Protein AF-A0A3M1EAQ2-F1 (afdb_monomer)

Radius of gyration: 23.23 Å; Cα contacts (8 Å, |Δi|>4): 834; chains: 1; bounding box: 70×40×73 Å

Secondary structure (DSSP, 8-state):
---SS-SS--TTS-SSTTS--TT---SS-SSS-TTT-SSSS-SSS-TTT-S-TTS--TT---SS-SSS-TTT-TTPEEEE-SEEEEE--B-TTSSS---TTSTTB-TT--GGGPSPEEEEE--EEEESSPPBHHHHHHHHHTTSSPPPP-STT--TT-GGGTTSBP-S--HHHHHHHHHHTT-BPPPHHHHHHHHH--GGGSS-TTS--TTTS--SBTTBSSPP-TTT-BS-SSSGGGGTSS---TT--GGG--TT----SSBSSEEEEEEEP-TTHHHHS-SBS----S--SSEEEES--TT-S---TT--EEE-TT---TTEE---EES---TTSS----------

Solvent-accessible surface area (backbone atoms only — not comparable to full-atom values): 18397 Å² total; per-residue (Å²): 128,63,42,81,52,69,46,83,46,43,51,93,78,36,39,34,62,76,48,68,52,69,81,62,52,43,77,55,67,86,64,51,11,49,92,69,42,63,41,31,33,63,45,84,50,43,45,93,79,36,41,33,55,76,35,64,47,71,81,62,52,42,91,68,70,80,70,47,12,58,74,63,31,74,71,43,57,42,77,43,71,55,46,38,22,59,43,41,14,15,16,73,86,35,94,52,54,38,52,93,83,42,57,24,49,33,90,82,46,52,56,59,22,21,39,55,39,74,33,36,37,72,49,33,32,30,36,29,26,47,46,24,31,48,59,54,45,51,37,34,75,70,68,70,34,81,82,61,60,64,53,96,73,27,38,42,96,40,88,93,26,42,60,17,47,33,25,20,45,22,49,58,55,51,42,43,42,20,50,73,73,72,33,31,50,27,30,60,55,55,50,41,35,50,28,38,28,35,6,66,74,38,97,38,57,91,49,69,43,61,85,58,21,40,35,45,27,38,72,26,77,72,78,90,45,74,70,33,31,34,22,26,85,90,39,35,16,61,73,66,68,39,70,57,49,56,58,77,34,68,74,19,21,13,75,77,60,32,24,53,57,30,6,34,43,14,25,43,32,62,13,30,45,58,60,61,41,60,73,68,52,62,53,58,65,49,69,55,52,97,60,56,86,28,26,31,28,33,17,24,11,8,79,32,73,64,36,40,52,45,49,77,42,74,47,49,44,80,51,47,45,56,46,25,26,35,41,37,21,34,78,65,75,74,85,70,78,81,73,82,82,77,80,90,72,90,80,136

Nearest PDB structures (foldseek):
  7spq-assembly1_A-2  TM=7.524E-01  e=6.779E-15  Burkholderia glumae BGR1
  2rhp-assembly1_A  TM=9.627E-01  e=2.236E-05  unclassified
  3fby-assembly3_C  TM=7.008E-01  e=1.642E-05  Homo sapiens
  1ux6-assembly1_A  TM=5.266E-01  e=1.673E-06  Homo sapiens
  1yo8-assembly1_A  TM=5.443E-01  e=3.239E-05  Homo sapiens

Sequence (348 aa):
PDDPDGDGVCQSADNCPGVPNADQSDADGDGIGDPCDGDRDGDGVANEEDNCPDEANADQADADGDGRGDACDPGEMILVPAGRFLRGGCNEGTQYPCSPGEAGYDPAAASNESPVREIYLDAFWIDETEVTVADFGRCVAAGACEVPPSGGSCNWGRSDREDHPVNCVSWFAAKDYCSWAGKRLPTEAEWEKAARGGCEFGNDPDRCEPGLDDRRYPWGQAPPTCDRAVFDDGVDGCGRGSTWPVGSLPAGASPYGLLDMAGNVAEWVNDRYSASYYAESPAENPLGPSSGGYNVFRGGSWGGNEVRIPRRGVTAPADAFSSIGFRCVADRIDERREGGHGSQKRRD

pLDDT: mean 91.66, std 12.85, range [29.39, 98.94]

Foldseek 3Di:
DDQPCPQPDHCVQALDSNHRDVPQDQQCPPSHHPVRDQQRNPLPAGCVRALDSRFRDVVQDDPLPPSHGPRPDLQDWFKDAWAKAWFFAEDCPEPDHDDPQDFRYDPPGDNLRDDTDIATEHIWIWRLWAQFLLLLVVCVVVVQADQADDDDQALGPDPVGRLAHGFLDFLVRQQSSQVVVVFGFAALVRLLCQQQPHCCQPPDRHDRDGQRRRAFGQLRPDADDLLAEQAPPVHFRNPPNHADRIPPRQSNAHPRRRHRSAARAWAWGQAADDSCCVVVADRYPGRHDPDHQKTWTAQWYRYHRDRTSSDTDIDGRGGTDSRYGHITMGRDSPPPPVPPDDDDDDDD

Structure (mmCIF, N/CA/C/O backbone):
data_AF-A0A3M1EAQ2-F1
#
_entry.id   AF-A0A3M1EAQ2-F1
#
loop_
_atom_site.group_PDB
_atom_site.id
_atom_site.type_symbol
_atom_site.label_atom_id
_atom_site.label_alt_id
_atom_site.label_comp_id
_atom_site.label_asym_id
_atom_site.label_entity_id
_atom_site.label_seq_id
_atom_site.pdbx_PDB_ins_code
_atom_site.Cartn_x
_atom_site.Cartn_y
_atom_site.Cartn_z
_atom_site.occupancy
_atom_site.B_iso_or_equiv
_atom_site.auth_seq_id
_atom_site.auth_comp_id
_atom_site.auth_asym_id
_atom_site.auth_atom_id
_atom_site.pdbx_PDB_model_num
ATOM 1 N N . PRO A 1 1 ? -46.213 0.118 28.142 1.00 67.88 1 PRO A N 1
ATOM 2 C CA . PRO A 1 1 ? -45.222 -0.881 27.694 1.00 67.88 1 PRO A CA 1
ATOM 3 C C . PRO A 1 1 ? -44.117 -0.911 28.736 1.00 67.88 1 PRO A C 1
ATOM 5 O O . PRO A 1 1 ? -43.692 0.164 29.148 1.00 67.88 1 PRO A O 1
ATOM 8 N N . ASP A 1 2 ? -43.797 -2.094 29.247 1.00 90.38 2 ASP A N 1
ATOM 9 C CA . ASP A 1 2 ? -42.701 -2.243 30.200 1.00 90.38 2 ASP A CA 1
ATOM 10 C C . ASP A 1 2 ? -41.389 -2.168 29.408 1.00 90.38 2 ASP A C 1
ATOM 12 O O . ASP A 1 2 ? -41.225 -2.882 28.421 1.00 90.38 2 ASP A O 1
ATOM 16 N N . ASP A 1 3 ? -40.541 -1.229 29.809 1.00 91.69 3 ASP A N 1
ATOM 17 C CA . ASP A 1 3 ? -39.235 -0.868 29.247 1.00 91.69 3 ASP A CA 1
ATOM 18 C C . ASP A 1 3 ? -38.351 -0.614 30.487 1.00 91.69 3 ASP A C 1
ATOM 20 O O . ASP A 1 3 ? -38.413 0.473 31.079 1.00 91.69 3 ASP A O 1
ATOM 24 N N . PRO A 1 4 ? -37.755 -1.680 31.059 1.00 93.06 4 PRO A N 1
ATOM 25 C CA . PRO A 1 4 ? -37.143 -1.627 32.385 1.00 93.06 4 PRO A CA 1
ATOM 26 C C . PRO A 1 4 ? -35.859 -0.798 32.448 1.00 93.06 4 PRO A C 1
ATOM 28 O O . PRO A 1 4 ? -35.516 -0.313 33.531 1.00 93.06 4 PRO A O 1
ATOM 31 N N . ASP A 1 5 ? -35.163 -0.646 31.330 1.00 93.69 5 ASP A N 1
ATOM 32 C CA . ASP A 1 5 ? -33.873 0.026 31.229 1.00 93.69 5 ASP A CA 1
ATOM 33 C C . ASP A 1 5 ? -33.949 1.371 30.478 1.00 93.69 5 ASP A C 1
ATOM 35 O O . ASP A 1 5 ? -33.076 2.225 30.654 1.00 93.69 5 ASP A O 1
ATOM 39 N N . GLY A 1 6 ? -35.070 1.650 29.811 1.00 95.06 6 GLY A N 1
ATOM 40 C CA . GLY A 1 6 ? -35.440 2.966 29.303 1.00 95.06 6 GLY A CA 1
ATOM 41 C C . GLY A 1 6 ? -34.836 3.291 27.944 1.00 95.06 6 GLY A C 1
ATOM 42 O O . GLY A 1 6 ? -34.623 4.475 27.654 1.00 95.06 6 GLY A O 1
ATOM 43 N N . ASP A 1 7 ? -34.533 2.279 27.136 1.00 94.50 7 ASP A N 1
ATOM 44 C CA . ASP A 1 7 ? -33.904 2.432 25.825 1.00 94.50 7 ASP A CA 1
ATOM 45 C C . ASP A 1 7 ? -34.914 2.633 24.675 1.00 94.50 7 ASP A C 1
ATOM 47 O O . ASP A 1 7 ? -34.544 3.029 23.567 1.00 94.50 7 ASP A O 1
ATOM 51 N N . GLY A 1 8 ? -36.211 2.477 24.961 1.00 94.69 8 GLY A N 1
ATOM 52 C CA . GLY A 1 8 ? -37.301 2.642 24.004 1.00 94.69 8 GLY A CA 1
ATOM 53 C C . GLY A 1 8 ? -37.764 1.350 23.327 1.00 94.69 8 GLY A C 1
ATOM 54 O O . GLY A 1 8 ? -38.700 1.410 22.515 1.00 94.69 8 GLY A O 1
ATOM 55 N N . VAL A 1 9 ? -37.181 0.201 23.669 1.00 94.88 9 VAL A N 1
ATOM 56 C CA . VAL A 1 9 ? -37.614 -1.136 23.262 1.00 94.88 9 VAL A CA 1
ATOM 57 C C . VAL A 1 9 ? -38.495 -1.733 24.364 1.00 94.88 9 VAL A C 1
ATOM 59 O O . VAL A 1 9 ? -38.372 -1.467 25.552 1.00 94.88 9 VAL A O 1
ATOM 62 N N . CYS A 1 10 ? -39.533 -2.472 23.971 1.00 95.06 10 CYS A N 1
ATOM 63 C CA . CYS A 1 10 ? -40.418 -3.103 24.953 1.00 95.06 10 CYS A CA 1
ATOM 64 C C . CYS A 1 10 ? -39.805 -4.425 25.410 1.00 95.06 10 CYS A C 1
ATOM 66 O O . CYS A 1 10 ? -39.456 -5.223 24.549 1.00 95.06 10 CYS A O 1
ATOM 68 N N . GLN A 1 11 ? -39.870 -4.740 26.708 1.00 92.75 11 GLN A N 1
ATOM 69 C CA . GLN A 1 11 ? -39.290 -5.939 27.339 1.00 92.75 11 GLN A CA 1
ATOM 70 C C . GLN A 1 11 ? -39.512 -7.271 26.587 1.00 92.75 11 GLN A C 1
ATOM 72 O O . GLN A 1 11 ? -38.725 -8.200 26.698 1.00 92.75 11 GLN A O 1
ATOM 77 N N . SER A 1 12 ? -40.623 -7.420 25.859 1.00 93.38 12 SER A N 1
ATOM 78 C CA . SER A 1 12 ? -40.930 -8.641 25.096 1.00 93.38 12 SER A CA 1
ATOM 79 C C . SER A 1 12 ? -40.167 -8.789 23.775 1.00 93.38 12 SER A C 1
ATOM 81 O O . SER A 1 12 ? -40.271 -9.835 23.143 1.00 93.38 12 SER A O 1
ATOM 83 N N . ALA A 1 13 ? -39.534 -7.720 23.307 1.00 94.69 13 ALA A N 1
ATOM 84 C CA . ALA A 1 13 ? -38.772 -7.634 22.065 1.00 94.69 13 ALA A CA 1
ATOM 85 C C . ALA A 1 13 ? -37.353 -7.099 22.316 1.00 94.69 13 ALA A C 1
ATOM 87 O O . ALA A 1 13 ? -36.701 -6.713 21.358 1.00 94.69 13 ALA A O 1
ATOM 88 N N . ASP A 1 14 ? -36.960 -7.036 23.587 1.00 96.31 14 ASP A N 1
ATOM 89 C CA . ASP A 1 14 ? -35.708 -6.490 24.080 1.00 96.31 14 ASP A CA 1
ATOM 90 C C . ASP A 1 14 ? -34.742 -7.650 24.357 1.00 96.31 14 ASP A C 1
ATOM 92 O O . ASP A 1 14 ? -35.038 -8.510 25.198 1.00 96.31 14 ASP A O 1
ATOM 96 N N . ASN A 1 15 ? -33.643 -7.715 23.608 1.00 96.81 15 ASN A N 1
ATOM 97 C CA . ASN A 1 15 ? -32.604 -8.733 23.762 1.00 96.81 15 ASN A CA 1
ATOM 98 C C . ASN A 1 15 ? -31.632 -8.429 24.921 1.00 96.81 15 ASN A C 1
ATOM 100 O O . ASN A 1 15 ? -30.877 -9.319 25.307 1.00 96.81 15 ASN A O 1
ATOM 104 N N . CYS A 1 16 ? -31.727 -7.255 25.563 1.00 96.94 16 CYS A N 1
ATOM 105 C CA . CYS A 1 16 ? -31.046 -6.936 26.819 1.00 96.94 16 CYS A CA 1
ATOM 106 C C . CYS A 1 16 ? -31.947 -6.226 27.851 1.00 96.94 16 CYS A C 1
ATOM 108 O O . CYS A 1 16 ? -31.639 -5.112 28.255 1.00 96.94 16 CYS A O 1
ATOM 110 N N . PRO A 1 17 ? -32.935 -6.909 28.475 1.00 95.38 17 PRO A N 1
ATOM 111 C CA . PRO A 1 17 ? -33.961 -6.295 29.346 1.00 95.38 17 PRO A CA 1
ATOM 112 C C . PRO A 1 17 ? -33.519 -5.500 30.590 1.00 95.38 17 PRO A C 1
ATOM 114 O O . PRO A 1 17 ? -34.365 -5.098 31.398 1.00 95.38 17 PRO A O 1
ATOM 117 N N . GLY A 1 18 ? -32.219 -5.395 30.853 1.00 94.94 18 GLY A N 1
ATOM 118 C CA . GLY A 1 18 ? -31.646 -4.634 31.959 1.00 94.94 18 GLY A CA 1
ATOM 119 C C . GLY A 1 18 ? -30.442 -3.775 31.566 1.00 94.94 18 GLY A C 1
ATOM 120 O O . GLY A 1 18 ? -29.805 -3.229 32.473 1.00 94.94 18 GLY A O 1
ATOM 121 N N . VAL A 1 19 ? -30.108 -3.681 30.276 1.00 95.81 19 VAL A N 1
ATOM 122 C CA . VAL A 1 19 ? -28.967 -2.925 29.750 1.00 95.81 19 VAL A CA 1
ATOM 123 C C . VAL A 1 19 ? -29.420 -2.191 28.485 1.00 95.81 19 VAL A C 1
ATOM 125 O O . VAL A 1 19 ? -29.579 -2.844 27.462 1.00 95.81 19 VAL A O 1
ATOM 128 N N . PRO A 1 20 ? -29.529 -0.848 28.519 1.00 96.50 20 PRO A N 1
ATOM 129 C CA . PRO A 1 20 ? -30.076 -0.090 27.399 1.00 96.50 20 PRO A CA 1
ATOM 130 C C . PRO A 1 20 ? -29.350 -0.349 26.074 1.00 96.50 20 PRO A C 1
ATOM 132 O O . PRO A 1 20 ? -28.154 -0.055 25.977 1.00 96.50 20 PRO A O 1
ATOM 135 N N . ASN A 1 21 ? -30.070 -0.802 25.046 1.00 94.62 21 ASN A N 1
ATOM 136 C CA . ASN A 1 21 ? -29.542 -1.097 23.716 1.00 94.62 21 ASN A CA 1
ATOM 137 C C . ASN A 1 21 ? -30.607 -0.925 22.611 1.00 94.62 21 ASN A C 1
ATOM 139 O O . ASN A 1 21 ? -31.062 -1.859 21.953 1.00 94.62 21 ASN A O 1
ATOM 143 N N . ALA A 1 22 ? -30.989 0.330 22.362 1.00 96.50 22 ALA A N 1
ATOM 144 C CA . ALA A 1 22 ? -32.090 0.677 21.459 1.00 96.50 22 ALA A CA 1
ATOM 145 C C . ALA A 1 22 ? -31.940 0.166 20.006 1.00 96.50 22 ALA A C 1
ATOM 147 O O . ALA A 1 22 ? -32.910 0.165 19.243 1.00 96.50 22 ALA A O 1
ATOM 148 N N . ASP A 1 23 ? -30.723 -0.189 19.598 1.00 96.50 23 ASP A N 1
ATOM 149 C CA . ASP A 1 23 ? -30.371 -0.765 18.302 1.00 96.50 23 ASP A CA 1
ATOM 150 C C . ASP A 1 23 ? -30.588 -2.283 18.221 1.00 96.50 23 ASP A C 1
ATOM 152 O O . ASP A 1 23 ? -30.741 -2.793 17.110 1.00 96.50 23 ASP A O 1
ATOM 156 N N . GLN A 1 24 ? -30.692 -2.966 19.367 1.00 95.88 24 GLN A N 1
ATOM 157 C CA . GLN A 1 24 ? -30.953 -4.403 19.493 1.00 95.88 24 GLN A CA 1
ATOM 158 C C . GLN A 1 24 ? -29.939 -5.249 18.717 1.00 95.88 24 GLN A C 1
ATOM 160 O O . GLN A 1 24 ? -30.302 -6.224 18.058 1.00 95.88 24 GLN A O 1
ATOM 165 N N . SER A 1 25 ? -28.671 -4.837 18.771 1.00 95.56 25 SER A N 1
ATOM 166 C CA . SER A 1 25 ? -27.557 -5.564 18.162 1.00 95.56 25 SER A CA 1
ATOM 167 C C . SER A 1 25 ? -27.387 -6.935 18.840 1.00 95.56 25 SER A C 1
ATOM 169 O O . SER A 1 25 ? -27.610 -7.051 20.048 1.00 95.56 25 SER A O 1
ATOM 171 N N . ASP A 1 26 ? -27.124 -7.958 18.028 1.00 94.06 26 ASP A N 1
ATOM 172 C CA . ASP A 1 26 ? -27.099 -9.398 18.349 1.00 94.06 26 ASP A CA 1
ATOM 173 C C . ASP A 1 26 ? -26.242 -10.069 17.263 1.00 94.06 26 ASP A C 1
ATOM 175 O O . ASP A 1 26 ? -26.743 -10.405 16.180 1.00 94.06 26 ASP A O 1
ATOM 179 N N . ALA A 1 27 ? -24.925 -10.072 17.469 1.00 91.00 27 ALA A N 1
ATOM 180 C CA . ALA A 1 27 ? -23.952 -10.417 16.436 1.00 91.00 27 ALA A CA 1
ATOM 181 C C . ALA A 1 27 ? -23.966 -11.914 16.074 1.00 91.00 27 ALA A C 1
ATOM 183 O O . ALA A 1 27 ? -23.882 -12.246 14.885 1.00 91.00 27 ALA A O 1
ATOM 184 N N . ASP A 1 28 ? -24.137 -12.806 17.053 1.00 92.69 28 ASP A N 1
ATOM 185 C CA . ASP A 1 28 ? -24.158 -14.260 16.848 1.00 92.69 28 ASP A CA 1
ATOM 186 C C . ASP A 1 28 ? -25.573 -14.834 16.595 1.00 92.69 28 ASP A C 1
ATOM 188 O O . ASP A 1 28 ? -25.733 -15.937 16.049 1.00 92.69 28 ASP A O 1
ATOM 192 N N . GLY A 1 29 ? -26.619 -14.055 16.886 1.00 94.75 29 GLY A N 1
ATOM 193 C CA . GLY A 1 29 ? -28.011 -14.405 16.639 1.00 94.75 29 GLY A CA 1
ATOM 194 C C . GLY A 1 29 ? -28.598 -15.389 17.652 1.00 94.75 29 GLY A C 1
ATOM 195 O O . GLY A 1 29 ? -29.568 -16.089 17.310 1.00 94.75 29 GLY A O 1
ATOM 196 N N . ASP A 1 30 ? -28.035 -15.497 18.857 1.00 95.25 30 ASP A N 1
ATOM 197 C CA . ASP A 1 30 ? -28.539 -16.381 19.911 1.00 95.25 30 ASP A CA 1
ATOM 198 C C . ASP A 1 30 ? -29.770 -15.804 20.654 1.00 95.25 30 ASP A C 1
ATOM 200 O O . ASP A 1 30 ? -30.531 -16.542 21.305 1.00 95.25 30 ASP A O 1
ATOM 204 N N . GLY A 1 31 ? -30.044 -14.510 20.448 1.00 95.44 31 GLY A N 1
ATOM 205 C CA . GLY A 1 31 ? -31.160 -13.771 21.029 1.00 95.44 31 GLY A CA 1
ATOM 206 C C . GLY A 1 31 ? -30.836 -13.035 22.333 1.00 95.44 31 GLY A C 1
ATOM 207 O O . GLY A 1 31 ? -31.766 -12.509 22.960 1.00 95.44 31 GLY A O 1
ATOM 208 N N . ILE A 1 32 ? -29.571 -13.001 22.745 1.00 96.44 32 ILE A N 1
ATOM 209 C CA . ILE A 1 32 ? -28.992 -12.131 23.769 1.00 96.44 32 ILE A CA 1
ATOM 210 C C . ILE A 1 32 ? -28.327 -10.956 23.040 1.00 96.44 32 ILE A C 1
ATOM 212 O O . ILE A 1 32 ? -27.696 -11.119 22.008 1.00 96.44 32 ILE A O 1
ATOM 216 N N . GLY A 1 33 ? -28.536 -9.725 23.507 1.00 96.19 33 GLY A N 1
ATOM 217 C CA . GLY A 1 33 ? -27.949 -8.569 22.829 1.00 96.19 33 GLY A CA 1
ATOM 218 C C . GLY A 1 33 ? -26.479 -8.347 23.176 1.00 96.19 33 GLY A C 1
ATOM 219 O O . GLY A 1 33 ? -26.068 -8.551 24.320 1.00 96.19 33 GLY A O 1
ATOM 220 N N . ASP A 1 34 ? -25.718 -7.790 22.231 1.00 95.12 34 ASP A N 1
ATOM 221 C CA . ASP A 1 34 ? -24.279 -7.519 22.371 1.00 95.12 34 ASP A CA 1
ATOM 222 C C . ASP A 1 34 ? -23.876 -6.819 23.690 1.00 95.12 34 ASP A C 1
ATOM 224 O O . ASP A 1 34 ? -22.797 -7.109 24.220 1.00 95.12 34 ASP A O 1
ATOM 228 N N . PRO A 1 35 ? -24.680 -5.889 24.261 1.00 95.38 35 PRO A N 1
ATOM 229 C CA . PRO A 1 35 ? -24.330 -5.211 25.516 1.00 95.38 35 PRO A CA 1
ATOM 230 C C . PRO A 1 35 ? -24.509 -6.054 26.782 1.00 95.38 35 PRO A C 1
ATOM 232 O O . PRO A 1 35 ? -24.024 -5.659 27.847 1.00 95.38 35 PRO A O 1
ATOM 235 N N . CYS A 1 36 ? -25.238 -7.167 26.700 1.00 95.69 36 CYS A N 1
ATOM 236 C CA . CYS A 1 36 ? -25.484 -8.083 27.810 1.00 95.69 36 CYS A CA 1
ATOM 237 C C . CYS A 1 36 ? -25.008 -9.518 27.538 1.00 95.69 36 CYS A C 1
ATOM 239 O O . CYS A 1 36 ? -25.204 -10.378 28.404 1.00 95.69 36 CYS A O 1
ATOM 241 N N . ASP A 1 37 ? -24.348 -9.746 26.402 1.00 96.69 37 ASP A N 1
ATOM 242 C CA . ASP A 1 37 ? -23.698 -11.004 26.065 1.00 96.69 37 ASP A CA 1
ATOM 243 C C . ASP A 1 37 ? -22.285 -11.120 26.667 1.00 96.69 37 ASP A C 1
ATOM 245 O O . ASP A 1 37 ? -21.518 -10.154 26.736 1.00 96.69 37 ASP A O 1
ATOM 249 N N . GLY A 1 38 ? -21.948 -12.318 27.142 1.00 96.25 38 GLY A N 1
ATOM 250 C CA . GLY A 1 38 ? -20.617 -12.679 27.621 1.00 96.25 38 GLY A CA 1
ATOM 251 C C . GLY A 1 38 ? -19.689 -13.250 26.543 1.00 96.25 38 GLY A C 1
ATOM 252 O O . GLY A 1 38 ? -18.492 -13.332 26.815 1.00 96.25 38 GLY A O 1
ATOM 253 N N . ASP A 1 39 ? -20.220 -13.627 25.382 1.00 96.88 39 ASP A N 1
ATOM 254 C CA . ASP A 1 39 ? -19.534 -14.225 24.227 1.00 96.88 39 ASP A CA 1
ATOM 255 C C . ASP A 1 39 ? -20.265 -13.724 22.972 1.00 96.88 39 ASP A C 1
ATOM 257 O O . ASP A 1 39 ? -21.217 -14.336 22.506 1.00 96.88 39 ASP A O 1
ATOM 261 N N . ARG A 1 40 ? -19.924 -12.508 22.532 1.00 96.12 40 ARG A N 1
ATOM 262 C CA . ARG A 1 40 ? -20.764 -11.734 21.604 1.00 96.12 40 ARG A CA 1
ATOM 263 C C . ARG A 1 40 ? -20.787 -12.325 20.195 1.00 96.12 40 ARG A C 1
ATOM 265 O O . ARG A 1 40 ? -21.761 -12.127 19.477 1.00 96.12 40 ARG A O 1
ATOM 272 N N . ASP A 1 41 ? -19.713 -12.980 19.777 1.00 95.31 41 ASP A N 1
ATOM 273 C CA . ASP A 1 41 ? -19.586 -13.539 18.432 1.00 95.31 41 ASP A CA 1
ATOM 274 C C . ASP A 1 41 ? -19.871 -15.052 18.367 1.00 95.31 41 ASP A C 1
ATOM 276 O O . ASP A 1 41 ? -19.942 -15.628 17.272 1.00 95.31 41 ASP A O 1
ATOM 280 N N . GLY A 1 42 ? -20.106 -15.681 19.524 1.00 95.94 42 GLY A N 1
ATOM 281 C CA . GLY A 1 42 ? -20.566 -17.056 19.653 1.00 95.94 42 GLY A CA 1
ATOM 282 C C . GLY A 1 42 ? -19.507 -18.094 19.282 1.00 95.94 42 GLY A C 1
ATOM 283 O O . GLY A 1 42 ? -19.850 -19.221 18.888 1.00 95.94 42 GLY A O 1
ATOM 284 N N . ASP A 1 43 ? -18.223 -17.746 19.364 1.00 96.44 43 ASP A N 1
ATOM 285 C CA . ASP A 1 43 ? -17.123 -18.638 19.003 1.00 96.44 43 ASP A CA 1
ATOM 286 C C . ASP A 1 43 ? -16.739 -19.626 20.127 1.00 96.44 43 ASP A C 1
ATOM 288 O O . ASP A 1 43 ? -16.088 -20.655 19.881 1.00 96.44 43 ASP A O 1
ATOM 292 N N . GLY A 1 44 ? -17.237 -19.381 21.345 1.00 96.31 44 GLY A N 1
ATOM 293 C CA . GLY A 1 44 ? -17.003 -20.184 22.540 1.00 96.31 44 GLY A CA 1
ATOM 294 C C . GLY A 1 44 ? -15.908 -19.657 23.473 1.00 96.31 44 GLY A C 1
ATOM 295 O O . GLY A 1 44 ? -15.574 -20.360 24.441 1.00 96.31 44 GLY A O 1
ATOM 296 N N . VAL A 1 45 ? -15.354 -18.472 23.213 1.00 96.56 45 VAL A N 1
ATOM 297 C CA . VAL A 1 45 ? -14.402 -17.738 24.051 1.00 96.56 45 VAL A CA 1
ATOM 298 C C . VAL A 1 45 ? -15.102 -16.509 24.637 1.00 96.56 45 VAL A C 1
ATOM 300 O O . VAL A 1 45 ? -15.810 -15.775 23.972 1.00 96.56 45 VAL A O 1
ATOM 303 N N . ALA A 1 46 ? -14.958 -16.281 25.944 1.00 97.06 46 ALA A N 1
ATOM 304 C CA . ALA A 1 46 ? -15.640 -15.154 26.579 1.00 97.06 46 ALA A CA 1
ATOM 305 C C . ALA A 1 46 ? -15.002 -13.816 26.168 1.00 97.06 46 ALA A C 1
ATOM 307 O O . ALA A 1 46 ? -13.779 -13.712 26.182 1.00 97.06 46 ALA A O 1
ATOM 308 N N . ASN A 1 47 ? -15.807 -12.762 25.999 1.00 93.94 47 ASN A N 1
ATOM 309 C CA . ASN A 1 47 ? -15.394 -11.410 25.575 1.00 93.94 47 ASN A CA 1
ATOM 310 C C . ASN A 1 47 ? -14.174 -10.820 26.328 1.00 93.94 47 ASN A C 1
ATOM 312 O O . ASN A 1 47 ? -13.488 -9.940 25.817 1.00 93.94 47 ASN A O 1
ATOM 316 N N . GLU A 1 48 ? -13.927 -11.223 27.584 1.00 95.12 48 GLU A N 1
ATOM 317 C CA . GLU A 1 48 ? -12.780 -10.754 28.389 1.00 95.12 48 GLU A CA 1
ATOM 318 C C . GLU A 1 48 ? -11.466 -11.510 28.106 1.00 95.12 48 GLU A C 1
ATOM 320 O O . GLU A 1 48 ? -10.388 -11.028 28.463 1.00 95.12 48 GLU A O 1
ATOM 325 N N . GLU A 1 49 ? -11.561 -12.707 27.532 1.00 96.19 49 GLU A N 1
ATOM 326 C CA . GLU A 1 49 ? -10.457 -13.611 27.183 1.00 96.19 49 GLU A CA 1
ATOM 327 C C . GLU A 1 49 ? -10.254 -13.722 25.665 1.00 96.19 49 GLU A C 1
ATOM 329 O O . GLU A 1 49 ? -9.254 -14.293 25.237 1.00 96.19 49 GLU A O 1
ATOM 334 N N . ASP A 1 50 ? -11.186 -13.164 24.897 1.00 94.62 50 ASP A N 1
ATOM 335 C CA . ASP A 1 50 ? -11.245 -13.205 23.448 1.00 94.62 50 ASP A CA 1
ATOM 336 C C . ASP A 1 50 ? -10.398 -12.093 22.810 1.00 94.62 50 ASP A C 1
ATOM 338 O O . ASP A 1 50 ? -10.526 -10.905 23.138 1.00 94.62 50 ASP A O 1
ATOM 342 N N . ASN A 1 51 ? -9.494 -12.480 21.911 1.00 90.62 51 ASN A N 1
ATOM 343 C CA . ASN A 1 51 ? -8.676 -11.551 21.144 1.00 90.62 51 ASN A CA 1
ATOM 344 C C . ASN A 1 51 ? -9.423 -10.932 19.943 1.00 90.62 51 ASN A C 1
ATOM 346 O O . ASN A 1 51 ? -8.890 -9.981 19.361 1.00 90.62 51 ASN A O 1
ATOM 350 N N . CYS A 1 52 ? -10.647 -11.385 19.639 1.00 93.25 52 CYS A N 1
ATOM 351 C CA . CYS A 1 52 ? -11.589 -10.805 18.682 1.00 93.25 52 CYS A CA 1
ATOM 352 C C . CYS A 1 52 ? -13.061 -10.805 19.148 1.00 93.25 52 CYS A C 1
ATOM 354 O O . CYS A 1 52 ? -13.888 -11.384 18.463 1.00 93.25 52 CYS A O 1
ATOM 356 N N . PRO A 1 53 ? -13.447 -10.003 20.167 1.00 94.12 53 PRO A N 1
ATOM 357 C CA . PRO A 1 53 ? -14.783 -10.028 20.804 1.00 94.12 53 PRO A CA 1
ATOM 358 C C . PRO A 1 53 ? -16.010 -9.679 19.942 1.00 94.12 53 PRO A C 1
ATOM 360 O O . PRO A 1 53 ? -17.076 -9.390 20.492 1.00 94.12 53 PRO A O 1
ATOM 363 N N . ASP A 1 54 ? -15.841 -9.535 18.634 1.00 90.56 54 ASP A N 1
ATOM 364 C CA . ASP A 1 54 ? -16.860 -9.165 17.654 1.00 90.56 54 ASP A CA 1
ATOM 365 C C . ASP A 1 54 ? -16.741 -10.002 16.353 1.00 90.56 54 ASP A C 1
ATOM 367 O O . ASP A 1 54 ? -17.525 -9.781 15.431 1.00 90.56 54 ASP A O 1
ATOM 371 N N . GLU A 1 55 ? -15.763 -10.915 16.229 1.00 90.94 55 GLU A N 1
ATOM 372 C CA . GLU A 1 55 ? -15.457 -11.671 15.001 1.00 90.94 55 GLU A CA 1
ATOM 373 C C . GLU A 1 55 ? -14.961 -13.089 15.329 1.00 90.94 55 GLU A C 1
ATOM 375 O O . GLU A 1 55 ? -13.780 -13.298 15.613 1.00 90.94 55 GLU A O 1
ATOM 380 N N . ALA A 1 56 ? -15.856 -14.067 15.171 1.00 94.19 56 ALA A N 1
ATOM 381 C CA . ALA A 1 56 ? -15.667 -15.426 15.666 1.00 94.19 56 ALA A CA 1
ATOM 382 C C . ALA A 1 56 ? -14.348 -16.095 15.241 1.00 94.19 56 ALA A C 1
ATOM 384 O O . ALA A 1 56 ? -14.126 -16.379 14.053 1.00 94.19 56 ALA A O 1
ATOM 385 N N . ASN A 1 57 ? -13.519 -16.472 16.219 1.00 93.62 57 ASN A N 1
ATOM 386 C CA . ASN A 1 57 ? -12.217 -17.101 16.013 1.00 93.62 57 ASN A CA 1
ATOM 387 C C . ASN A 1 57 ? -11.816 -18.050 17.160 1.00 93.62 57 ASN A C 1
ATOM 389 O O . ASN A 1 57 ? -10.810 -17.874 17.843 1.00 93.62 57 ASN A O 1
ATOM 393 N N . ALA A 1 58 ? -12.548 -19.157 17.298 1.00 96.25 58 ALA A N 1
ATOM 394 C CA . ALA A 1 58 ? -12.401 -20.103 18.413 1.00 96.25 58 ALA A CA 1
ATOM 395 C C . ALA A 1 58 ? -10.984 -20.689 18.639 1.00 96.25 58 ALA A C 1
ATOM 397 O O . ALA A 1 58 ? -10.728 -21.337 19.659 1.00 96.25 58 ALA A O 1
ATOM 398 N N . ASP A 1 59 ? -10.070 -20.567 17.671 1.00 95.38 59 ASP A N 1
ATOM 399 C CA . ASP A 1 59 ? -8.667 -20.974 17.806 1.00 95.38 59 ASP A CA 1
ATOM 400 C C . ASP A 1 59 ? -7.758 -19.895 18.414 1.00 95.38 59 ASP A C 1
ATOM 402 O O . ASP A 1 59 ? -6.630 -20.222 18.797 1.00 95.38 59 ASP A O 1
ATOM 406 N N . GLN A 1 60 ? -8.264 -18.665 18.548 1.00 93.50 60 GLN A N 1
ATOM 407 C CA . GLN A 1 60 ? -7.608 -17.494 19.122 1.00 93.50 60 GLN A CA 1
ATOM 408 C C . GLN A 1 60 ? -6.230 -17.271 18.495 1.00 93.50 60 GLN A C 1
ATOM 410 O O . GLN A 1 60 ? -5.255 -16.947 19.179 1.00 93.50 60 GLN A O 1
ATOM 415 N N . ALA A 1 61 ? -6.134 -17.514 17.183 1.00 87.94 61 ALA A N 1
ATOM 416 C CA . ALA A 1 61 ? -4.913 -17.278 16.434 1.00 87.94 61 ALA A CA 1
ATOM 417 C C . ALA A 1 61 ? -4.530 -15.792 16.525 1.00 87.94 61 ALA A C 1
ATOM 419 O O . ALA A 1 61 ? -5.384 -14.916 16.411 1.00 87.94 61 ALA A O 1
ATOM 420 N N . ASP A 1 62 ? -3.257 -15.540 16.809 1.00 79.12 62 ASP A N 1
ATOM 421 C CA . ASP A 1 62 ? -2.632 -14.220 16.932 1.00 79.12 62 ASP A CA 1
ATOM 422 C C . ASP A 1 62 ? -1.192 -14.393 16.435 1.00 79.12 62 ASP A C 1
ATOM 424 O O . ASP A 1 62 ? -0.263 -14.714 17.189 1.00 79.12 62 ASP A O 1
ATOM 428 N N . ALA A 1 63 ? -1.035 -14.355 15.113 1.00 70.56 63 ALA A N 1
ATOM 429 C CA . ALA A 1 63 ? 0.213 -14.649 14.430 1.00 70.56 63 ALA A CA 1
ATOM 430 C C . ALA A 1 63 ? 1.304 -13.621 14.757 1.00 70.56 63 ALA A C 1
ATOM 432 O O . ALA A 1 63 ? 2.495 -13.967 14.708 1.00 70.56 63 ALA A O 1
ATOM 433 N N . ASP A 1 64 ? 0.919 -12.385 15.098 1.00 65.44 64 ASP A N 1
ATOM 434 C CA . ASP A 1 64 ? 1.842 -11.289 15.381 1.00 65.44 64 ASP A CA 1
ATOM 435 C C . ASP A 1 64 ? 2.037 -10.942 16.870 1.00 65.44 64 ASP A C 1
ATOM 437 O O . ASP A 1 64 ? 2.981 -10.227 17.235 1.00 65.44 64 ASP A O 1
ATOM 441 N N . GLY A 1 65 ? 1.269 -11.584 17.749 1.00 68.38 65 GLY A N 1
ATOM 442 C CA . GLY A 1 65 ? 1.426 -11.542 19.197 1.00 68.38 65 GLY A CA 1
ATOM 443 C C . GLY A 1 65 ? 1.150 -10.166 19.799 1.00 68.38 65 GLY A C 1
ATOM 444 O O . GLY A 1 65 ? 1.729 -9.833 20.851 1.00 68.38 65 GLY A O 1
ATOM 445 N N . ASP A 1 66 ? 0.355 -9.331 19.129 1.00 66.31 66 ASP A N 1
ATOM 446 C CA . ASP A 1 66 ? -0.011 -8.002 19.611 1.00 66.31 66 ASP A CA 1
ATOM 447 C C . ASP A 1 66 ? -1.217 -8.015 20.574 1.00 66.31 66 ASP A C 1
ATOM 449 O O . ASP A 1 66 ? -1.424 -7.037 21.311 1.00 66.31 66 ASP A O 1
ATOM 453 N N . GLY A 1 67 ? -1.898 -9.164 20.680 1.00 77.25 67 GLY A N 1
ATOM 454 C CA . GLY A 1 67 ? -3.055 -9.402 21.536 1.00 77.25 67 GLY A CA 1
ATOM 455 C C . GLY A 1 67 ? -4.404 -9.179 20.851 1.00 77.25 67 GLY A C 1
ATOM 456 O O . GLY A 1 67 ? -5.423 -9.273 21.536 1.00 77.25 67 GLY A O 1
ATOM 457 N N . ARG A 1 68 ? -4.425 -8.871 19.551 1.00 82.06 68 ARG A N 1
ATOM 458 C CA . ARG A 1 68 ? -5.612 -8.862 18.694 1.00 82.06 68 ARG A CA 1
ATOM 459 C C . ARG A 1 68 ? -5.565 -10.089 17.786 1.00 82.06 68 ARG A C 1
ATOM 461 O O . ARG A 1 68 ? -4.521 -10.404 17.237 1.00 82.06 68 ARG A O 1
ATOM 468 N N . GLY A 1 69 ? -6.667 -10.819 17.674 1.00 85.56 69 GLY A N 1
ATOM 469 C CA . GLY A 1 69 ? -6.664 -12.058 16.901 1.00 85.56 69 GLY A CA 1
ATOM 470 C C . GLY A 1 69 ? -6.618 -11.815 15.400 1.00 85.56 69 GLY A C 1
ATOM 471 O O . GLY A 1 69 ? -7.145 -10.817 14.913 1.00 85.56 69 GLY A O 1
ATOM 472 N N . ASP A 1 70 ? -6.065 -12.776 14.663 1.00 80.50 70 ASP A N 1
ATOM 473 C CA . ASP A 1 70 ? -5.930 -12.729 13.200 1.00 80.50 70 ASP A CA 1
ATOM 474 C C . ASP A 1 70 ? -7.280 -12.440 12.508 1.00 80.50 70 ASP A C 1
ATOM 476 O O . ASP A 1 70 ? -7.340 -11.786 11.473 1.00 80.50 70 ASP A O 1
ATOM 480 N N . ALA A 1 71 ? -8.397 -12.885 13.096 1.00 81.75 71 ALA A N 1
ATOM 481 C CA . ALA A 1 71 ? -9.737 -12.682 12.542 1.00 81.75 71 ALA A CA 1
ATOM 482 C C . ALA A 1 71 ? -10.211 -11.221 12.558 1.00 81.75 71 ALA A C 1
ATOM 484 O O . ALA A 1 71 ? -11.032 -10.827 11.731 1.00 81.75 71 ALA A O 1
ATOM 485 N N . CYS A 1 72 ? -9.695 -10.414 13.482 1.00 78.88 72 CYS A N 1
ATOM 486 C CA . CYS A 1 72 ? -10.112 -9.035 13.681 1.00 78.88 72 CYS A CA 1
ATOM 487 C C . CYS A 1 72 ? -8.941 -8.057 13.663 1.00 78.88 72 CYS A C 1
ATOM 489 O O . CYS A 1 72 ? -9.173 -6.876 13.944 1.00 78.88 72 CYS A O 1
ATOM 491 N N . ASP A 1 73 ? -7.715 -8.505 13.376 1.00 75.69 73 ASP A N 1
ATOM 492 C CA . ASP A 1 73 ? -6.530 -7.662 13.310 1.00 75.69 73 ASP A CA 1
ATOM 493 C C . ASP A 1 73 ? -6.219 -7.200 11.877 1.00 75.69 73 ASP A C 1
ATOM 495 O O . ASP A 1 73 ? -5.551 -7.898 11.118 1.00 75.69 73 ASP A O 1
ATOM 499 N N . PRO A 1 74 ? -6.605 -5.968 11.488 1.00 57.22 74 PRO A N 1
ATOM 500 C CA . PRO A 1 74 ? -6.148 -5.391 10.223 1.00 57.22 74 PRO A CA 1
ATOM 501 C C . PRO A 1 74 ? -4.634 -5.088 10.218 1.00 57.22 74 PRO A C 1
ATOM 503 O O . PRO A 1 74 ? -4.091 -4.698 9.180 1.00 57.22 74 PRO A O 1
ATOM 506 N N . GLY A 1 75 ? -3.969 -5.204 11.377 1.00 62.16 75 GLY A N 1
ATOM 507 C CA . GLY A 1 75 ? -2.532 -5.078 11.587 1.00 62.16 75 GLY A CA 1
ATOM 508 C C . GLY A 1 75 ? -1.724 -6.345 11.302 1.00 62.16 75 GLY A C 1
ATOM 509 O O . GLY A 1 75 ? -0.488 -6.246 11.391 1.00 62.16 75 GLY A O 1
ATOM 510 N N . GLU A 1 76 ? -2.385 -7.448 10.901 1.00 80.06 76 GLU A N 1
ATOM 511 C CA . GLU A 1 76 ? -1.755 -8.733 10.588 1.00 80.06 76 GLU A CA 1
ATOM 512 C C . GLU A 1 76 ? -0.560 -8.497 9.664 1.00 80.06 76 GLU A C 1
ATOM 514 O O . GLU A 1 76 ? -0.643 -7.842 8.618 1.00 80.06 76 GLU A O 1
ATOM 519 N N . MET A 1 77 ? 0.601 -9.011 10.060 1.00 89.25 77 MET A N 1
ATOM 520 C CA . MET A 1 77 ? 1.787 -8.937 9.225 1.00 89.25 77 MET A CA 1
ATOM 521 C C . MET A 1 77 ? 1.951 -10.226 8.429 1.00 89.25 77 MET A C 1
ATOM 523 O O . MET A 1 77 ? 1.990 -11.323 8.973 1.00 89.25 77 MET A O 1
ATOM 527 N N . ILE A 1 78 ? 2.194 -10.091 7.132 1.00 91.56 78 ILE A N 1
ATOM 528 C CA . ILE A 1 78 ? 2.483 -11.203 6.235 1.00 91.56 78 ILE A CA 1
ATOM 529 C C . ILE A 1 78 ? 3.994 -11.429 6.154 1.00 91.56 78 ILE A C 1
ATOM 531 O O . ILE A 1 78 ? 4.774 -10.505 5.893 1.00 91.56 78 ILE A O 1
ATOM 535 N N . LEU A 1 79 ? 4.427 -12.680 6.336 1.00 92.94 79 LEU A N 1
ATOM 536 C CA . LEU A 1 79 ? 5.820 -13.074 6.130 1.00 92.94 79 LEU A CA 1
ATOM 537 C C . LEU A 1 79 ? 6.153 -13.097 4.635 1.00 92.94 79 LEU A C 1
ATOM 539 O O . LEU A 1 79 ? 5.725 -13.982 3.893 1.00 92.94 79 LEU A O 1
ATOM 543 N N . VAL A 1 80 ? 7.029 -12.191 4.211 1.00 96.19 80 VAL A N 1
ATOM 544 C CA . VAL A 1 80 ? 7.696 -12.272 2.912 1.00 96.19 80 VAL A CA 1
ATOM 545 C C . VAL A 1 80 ? 8.984 -13.086 3.088 1.00 96.19 80 VAL A C 1
ATOM 547 O O . VAL A 1 80 ? 9.892 -12.659 3.810 1.00 96.19 80 VAL A O 1
ATOM 550 N N . PRO A 1 81 ? 9.111 -14.267 2.454 1.00 94.44 81 PRO A N 1
ATOM 551 C CA . PRO A 1 81 ? 10.275 -15.123 2.617 1.00 94.44 81 PRO A CA 1
ATOM 552 C C . PRO A 1 81 ? 11.538 -14.476 2.046 1.00 94.44 81 PRO A C 1
ATOM 554 O O . PRO A 1 81 ? 11.505 -13.635 1.142 1.00 94.44 81 PRO A O 1
ATOM 557 N N . ALA A 1 82 ? 12.689 -14.917 2.550 1.00 96.19 82 ALA A N 1
ATOM 558 C CA . ALA A 1 82 ? 13.979 -14.546 1.988 1.00 96.19 82 ALA A CA 1
ATOM 559 C C . ALA A 1 82 ? 14.086 -15.048 0.543 1.00 96.19 82 ALA A C 1
ATOM 561 O O . ALA A 1 82 ? 13.604 -16.131 0.218 1.00 96.19 82 ALA A O 1
ATOM 562 N N . GLY A 1 83 ? 14.728 -14.279 -0.330 1.00 95.69 83 GLY A N 1
ATOM 563 C CA . GLY A 1 83 ? 14.871 -14.677 -1.727 1.00 95.69 83 GLY A CA 1
ATOM 564 C C . GLY A 1 83 ? 15.099 -13.521 -2.682 1.00 95.69 83 GLY A C 1
ATOM 565 O O . GLY A 1 83 ? 15.032 -12.344 -2.306 1.00 95.69 83 GLY A O 1
ATOM 566 N N . ARG A 1 84 ? 15.361 -13.889 -3.933 1.00 96.88 84 ARG A N 1
ATOM 567 C CA . ARG A 1 84 ? 15.618 -12.964 -5.035 1.00 96.88 84 ARG A CA 1
ATOM 568 C C . ARG A 1 84 ? 14.316 -12.454 -5.642 1.00 96.88 84 ARG A C 1
ATOM 570 O O . ARG A 1 84 ? 13.310 -13.151 -5.632 1.00 96.88 84 ARG A O 1
ATOM 577 N N . PHE A 1 85 ? 14.349 -11.253 -6.201 1.00 96.88 85 PHE A N 1
ATOM 578 C CA . PHE A 1 85 ? 13.271 -10.714 -7.023 1.00 96.88 85 PHE A CA 1
ATOM 579 C C . PHE A 1 85 ? 13.819 -9.735 -8.066 1.00 96.88 85 PHE A C 1
ATOM 581 O O . PHE A 1 85 ? 14.917 -9.187 -7.908 1.00 96.88 85 PHE A O 1
ATOM 588 N N . LEU A 1 86 ? 13.048 -9.490 -9.126 1.00 96.19 86 LEU A N 1
ATOM 589 C CA . LEU A 1 86 ? 13.345 -8.437 -10.095 1.00 96.19 86 LEU A CA 1
ATOM 590 C C . LEU A 1 86 ? 12.802 -7.100 -9.590 1.00 96.19 86 LEU A C 1
ATOM 592 O O . LEU A 1 86 ? 11.593 -6.902 -9.509 1.00 96.19 86 LEU A O 1
ATOM 596 N N . ARG A 1 87 ? 13.700 -6.160 -9.299 1.00 96.12 87 ARG A N 1
ATOM 597 C CA . ARG A 1 87 ? 13.355 -4.778 -8.969 1.00 96.12 87 ARG A CA 1
ATOM 598 C C . ARG A 1 87 ? 13.426 -3.891 -10.206 1.00 96.12 87 ARG A C 1
ATOM 600 O O . ARG A 1 87 ? 14.416 -3.934 -10.937 1.00 96.12 87 ARG A O 1
ATOM 607 N N . GLY A 1 88 ? 12.445 -3.013 -10.358 1.00 95.31 88 GLY A N 1
ATOM 608 C CA . GLY A 1 88 ? 12.379 -1.951 -11.350 1.00 95.31 88 GLY A CA 1
ATOM 609 C C . GLY A 1 88 ? 11.572 -2.280 -12.600 1.00 95.31 88 GLY A C 1
ATOM 610 O O . GLY A 1 88 ? 10.879 -3.295 -12.699 1.00 95.31 88 GLY A O 1
ATOM 611 N N . GLY A 1 89 ? 11.644 -1.354 -13.549 1.00 93.75 89 GLY A N 1
ATOM 612 C CA . GLY A 1 89 ? 11.002 -1.412 -14.856 1.00 93.75 89 GLY A CA 1
ATOM 613 C C . GLY A 1 89 ? 11.840 -0.667 -15.893 1.00 93.75 89 GLY A C 1
ATOM 614 O O . GLY A 1 89 ? 12.665 0.193 -15.566 1.00 93.75 89 GLY A O 1
ATOM 615 N N . CYS A 1 90 ? 11.672 -1.005 -17.164 1.00 92.06 90 CYS A N 1
ATOM 616 C CA . CYS A 1 90 ? 12.432 -0.391 -18.246 1.00 92.06 90 CYS A CA 1
ATOM 617 C C . CYS A 1 90 ? 11.614 -0.292 -19.535 1.00 92.06 90 CYS A C 1
ATOM 619 O O . CYS A 1 90 ? 10.642 -1.008 -19.739 1.00 92.06 90 CYS A O 1
ATOM 621 N N . ASN A 1 91 ? 12.031 0.597 -20.431 1.00 93.81 91 ASN A N 1
ATOM 622 C CA . ASN A 1 91 ? 11.578 0.644 -21.820 1.00 93.81 91 ASN A CA 1
ATOM 623 C C . ASN A 1 91 ? 12.695 1.159 -22.717 1.00 93.81 91 ASN A C 1
ATOM 625 O O . ASN A 1 91 ? 13.750 1.561 -22.238 1.00 93.81 91 ASN A O 1
ATOM 629 N N . GLU A 1 92 ? 12.443 1.205 -24.019 1.00 91.56 92 GLU A N 1
ATOM 630 C CA . GLU A 1 92 ? 13.403 1.638 -25.038 1.00 91.56 92 GLU A CA 1
ATOM 631 C C . GLU A 1 92 ? 13.883 3.098 -24.882 1.00 91.56 92 GLU A C 1
ATOM 633 O O . GLU A 1 92 ? 14.880 3.480 -25.490 1.00 91.56 92 GLU A O 1
ATOM 638 N N . GLY A 1 93 ? 13.191 3.924 -24.088 1.00 87.62 93 GLY A N 1
ATOM 639 C CA . GLY A 1 93 ? 13.470 5.352 -23.913 1.00 87.62 93 GLY A CA 1
ATOM 640 C C . GLY A 1 93 ? 14.271 5.719 -22.661 1.00 87.62 93 GLY A C 1
ATOM 641 O O . GLY A 1 93 ? 14.521 6.907 -22.440 1.00 87.62 93 GLY A O 1
ATOM 642 N N . THR A 1 94 ? 14.658 4.756 -21.821 1.00 85.62 94 THR A N 1
ATOM 643 C CA . THR A 1 94 ? 15.407 5.044 -20.587 1.00 85.62 94 THR A CA 1
ATOM 644 C C . THR A 1 94 ? 16.923 5.062 -20.815 1.00 85.62 94 THR A C 1
ATOM 646 O O . THR A 1 94 ? 17.429 4.756 -21.894 1.00 85.62 94 THR A O 1
ATOM 649 N N . GLN A 1 95 ? 17.683 5.426 -19.775 1.00 84.88 95 GLN A N 1
ATOM 650 C CA . GLN A 1 95 ? 19.150 5.341 -19.795 1.00 84.88 95 GLN A CA 1
ATOM 651 C C . GLN A 1 95 ? 19.654 3.894 -19.969 1.00 84.88 95 GLN A C 1
ATOM 653 O O . GLN A 1 95 ? 20.764 3.687 -20.461 1.00 84.88 95 GLN A O 1
ATOM 658 N N . TYR A 1 96 ? 18.841 2.910 -19.576 1.00 87.31 96 TYR A N 1
ATOM 659 C CA . TYR A 1 96 ? 19.120 1.481 -19.685 1.00 87.31 96 TYR A CA 1
ATOM 660 C C . TYR A 1 96 ? 17.983 0.829 -20.474 1.00 87.31 96 TYR A C 1
ATOM 662 O O . TYR A 1 96 ? 17.085 0.234 -19.872 1.00 87.31 96 TYR A O 1
ATOM 670 N N . PRO A 1 97 ? 17.975 1.015 -21.805 1.00 88.88 97 PRO A N 1
ATOM 671 C CA . PRO A 1 97 ? 16.832 0.651 -22.612 1.00 88.88 97 PRO A CA 1
ATOM 672 C C . PRO A 1 97 ? 16.650 -0.861 -22.667 1.00 88.88 97 PRO A C 1
ATOM 674 O O . PRO A 1 97 ? 17.632 -1.604 -22.707 1.00 88.88 97 PRO A O 1
ATOM 677 N N . CYS A 1 98 ? 15.394 -1.292 -22.722 1.00 91.31 98 CYS A N 1
ATOM 678 C CA . CYS A 1 98 ? 15.032 -2.686 -22.938 1.00 91.31 98 CYS A CA 1
ATOM 679 C C . CYS A 1 98 ? 13.912 -2.815 -23.978 1.00 91.31 98 CYS A C 1
ATOM 681 O O . CYS A 1 98 ? 13.150 -1.873 -24.208 1.00 91.31 98 CYS A O 1
ATOM 683 N N . SER A 1 99 ? 13.842 -3.977 -24.619 1.00 91.88 99 SER A N 1
ATOM 684 C CA . SER A 1 99 ? 12.948 -4.324 -25.724 1.00 91.88 99 SER A CA 1
ATOM 685 C C . SER A 1 99 ? 11.777 -5.195 -25.250 1.00 91.88 99 SER A C 1
ATOM 687 O O . SER A 1 99 ? 11.886 -5.865 -24.220 1.00 91.88 99 SER A O 1
ATOM 689 N N . PRO A 1 100 ? 10.665 -5.261 -26.010 1.00 90.50 100 PRO A N 1
ATOM 690 C CA . PRO A 1 100 ? 9.571 -6.181 -25.714 1.00 90.50 100 PRO A CA 1
ATOM 691 C C . PRO A 1 100 ? 10.054 -7.620 -25.486 1.00 90.50 100 PRO A C 1
ATOM 693 O O . PRO A 1 100 ? 10.739 -8.192 -26.335 1.00 90.50 100 PRO A O 1
ATOM 696 N N . GLY A 1 101 ? 9.660 -8.209 -24.355 1.00 85.81 101 GLY A N 1
ATOM 697 C CA . GLY A 1 101 ? 10.047 -9.565 -23.948 1.00 85.81 101 GLY A CA 1
ATOM 698 C C . GLY A 1 101 ? 11.282 -9.638 -23.045 1.00 85.81 101 GLY A C 1
ATOM 699 O O . GLY A 1 101 ? 11.582 -10.715 -22.536 1.00 85.81 101 GLY A O 1
ATOM 700 N N . GLU A 1 102 ? 11.981 -8.524 -22.816 1.00 90.69 102 GLU A N 1
ATOM 701 C CA . GLU A 1 102 ? 12.997 -8.428 -21.765 1.00 90.69 102 GLU A CA 1
ATOM 702 C C . GLU A 1 102 ? 12.354 -8.168 -20.393 1.00 90.69 102 GLU A C 1
ATOM 704 O O . GLU A 1 102 ? 11.239 -7.647 -20.304 1.00 90.69 102 GLU A O 1
ATOM 709 N N . ALA A 1 103 ? 13.065 -8.537 -19.321 1.00 90.75 103 ALA A N 1
ATOM 710 C CA . ALA A 1 103 ? 12.570 -8.416 -17.951 1.00 90.75 103 ALA A CA 1
ATOM 711 C C . ALA A 1 103 ? 12.150 -6.985 -17.626 1.00 90.75 103 ALA A C 1
ATOM 713 O O . ALA A 1 103 ? 12.930 -6.051 -17.806 1.00 90.75 103 ALA A O 1
ATOM 714 N N . GLY A 1 104 ? 10.935 -6.839 -17.102 1.00 89.88 104 GLY A N 1
ATOM 715 C CA . GLY A 1 104 ? 10.394 -5.558 -16.662 1.00 89.88 104 GLY A CA 1
ATOM 716 C C . GLY A 1 104 ? 10.146 -4.569 -17.801 1.00 89.88 104 GLY A C 1
ATOM 717 O O . GLY A 1 104 ? 10.026 -3.372 -17.527 1.00 89.88 104 GLY A O 1
ATOM 718 N N . TYR A 1 105 ? 10.055 -5.042 -19.054 1.00 93.00 105 TYR A N 1
ATOM 719 C CA . TYR A 1 105 ? 9.653 -4.202 -20.177 1.00 93.00 105 TYR A CA 1
ATOM 720 C C . TYR A 1 105 ? 8.249 -3.625 -19.956 1.00 93.00 105 TYR A C 1
ATOM 722 O O . TYR A 1 105 ? 7.231 -4.327 -19.907 1.00 93.00 105 TYR A O 1
ATOM 730 N N . ASP A 1 106 ? 8.191 -2.304 -19.876 1.00 92.38 106 ASP A N 1
ATOM 731 C CA . ASP A 1 106 ? 6.978 -1.535 -19.703 1.00 92.38 106 ASP A CA 1
ATOM 732 C C . ASP A 1 106 ? 7.104 -0.183 -20.417 1.00 92.38 106 ASP A C 1
ATOM 734 O O . ASP A 1 106 ? 7.832 0.695 -19.948 1.00 92.38 106 ASP A O 1
ATOM 738 N N . PRO A 1 107 ? 6.367 0.048 -21.520 1.00 90.94 107 PRO A N 1
ATOM 739 C CA . PRO A 1 107 ? 6.430 1.311 -22.253 1.00 90.94 107 PRO A CA 1
ATOM 740 C C . PRO A 1 107 ? 6.035 2.537 -21.409 1.00 90.94 107 PRO A C 1
ATOM 742 O O . PRO A 1 107 ? 6.354 3.654 -21.810 1.00 90.94 107 PRO A O 1
ATOM 745 N N . ALA A 1 108 ? 5.384 2.354 -20.252 1.00 91.88 108 ALA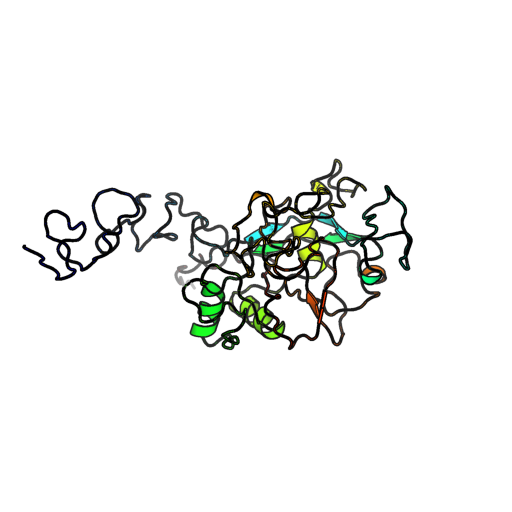 A N 1
ATOM 746 C CA . ALA A 1 108 ? 5.068 3.422 -19.303 1.00 91.88 108 ALA A CA 1
ATOM 747 C C . ALA A 1 108 ? 6.182 3.695 -18.267 1.00 91.88 108 ALA A C 1
ATOM 749 O O . ALA A 1 108 ? 6.076 4.654 -17.498 1.00 91.88 108 ALA A O 1
ATOM 750 N N . ALA A 1 109 ? 7.251 2.889 -18.230 1.00 91.56 109 ALA A N 1
ATOM 751 C CA . ALA A 1 109 ? 8.322 3.038 -17.248 1.00 91.56 109 ALA A CA 1
ATOM 752 C C . ALA A 1 109 ? 9.034 4.399 -17.346 1.00 91.56 109 ALA A C 1
ATOM 754 O O . ALA A 1 109 ? 9.488 4.833 -18.407 1.00 91.56 109 ALA A O 1
ATOM 755 N N . ALA A 1 110 ? 9.179 5.087 -16.218 1.00 90.56 110 ALA A N 1
ATOM 756 C CA . ALA A 1 110 ? 10.014 6.276 -16.146 1.00 90.56 110 ALA A CA 1
ATOM 757 C C . ALA A 1 110 ? 11.504 5.915 -16.026 1.00 90.56 110 ALA A C 1
ATOM 759 O O . ALA A 1 110 ? 11.885 4.838 -15.574 1.00 90.56 110 ALA A O 1
ATOM 760 N N . SER A 1 111 ? 12.383 6.856 -16.381 1.00 89.81 111 SER A N 1
ATOM 761 C CA . SER A 1 111 ? 13.834 6.634 -16.340 1.00 89.81 111 SER A CA 1
ATOM 762 C C . SER A 1 111 ? 14.370 6.301 -14.945 1.00 89.81 111 SER A C 1
ATOM 764 O O . SER A 1 111 ? 15.408 5.658 -14.838 1.00 89.81 111 SER A O 1
ATOM 766 N N . ASN A 1 112 ? 13.689 6.747 -13.885 1.00 92.81 112 ASN A N 1
ATOM 767 C CA . ASN A 1 112 ? 14.074 6.471 -12.502 1.00 92.81 112 ASN A CA 1
ATOM 768 C C . ASN A 1 112 ? 13.657 5.070 -12.023 1.00 92.81 112 ASN A C 1
ATOM 770 O O . ASN A 1 112 ? 14.096 4.684 -10.943 1.00 92.81 112 ASN A O 1
ATOM 774 N N . GLU A 1 113 ? 12.848 4.338 -12.801 1.00 94.94 113 GLU A N 1
ATOM 775 C CA . GLU A 1 113 ? 12.436 2.943 -12.565 1.00 94.94 113 GLU A CA 1
ATOM 776 C C . GLU A 1 113 ? 13.498 1.947 -13.088 1.00 94.94 113 GLU A C 1
ATOM 778 O O . GLU A 1 113 ? 13.447 0.761 -12.770 1.00 94.94 113 GLU A O 1
ATOM 783 N N . SER A 1 114 ? 14.481 2.427 -13.865 1.00 93.19 114 SER A N 1
ATOM 784 C CA . SER A 1 114 ? 15.534 1.639 -14.520 1.00 93.19 114 SER A CA 1
ATOM 785 C C . SER A 1 114 ? 16.902 1.734 -13.814 1.00 93.19 114 SER A C 1
ATOM 787 O O . SER A 1 114 ? 17.189 2.738 -13.158 1.00 93.19 114 SER A O 1
ATOM 789 N N . PRO A 1 115 ? 17.814 0.760 -14.017 1.00 93.94 115 PRO A N 1
ATOM 790 C CA . PRO A 1 115 ? 17.613 -0.505 -14.726 1.00 93.94 115 PRO A CA 1
ATOM 791 C C . PRO A 1 115 ? 16.847 -1.526 -13.880 1.00 93.94 115 PRO A C 1
ATOM 793 O O . PRO A 1 115 ? 16.861 -1.455 -12.649 1.00 93.94 115 PRO A O 1
ATOM 796 N N . VAL A 1 116 ? 16.258 -2.517 -14.553 1.00 94.38 116 VAL A N 1
ATOM 797 C CA . VAL A 1 116 ? 15.771 -3.731 -13.889 1.00 94.38 116 VAL A CA 1
ATOM 798 C C . VAL A 1 116 ? 16.964 -4.505 -13.337 1.00 94.38 116 VAL A C 1
ATOM 800 O O . VAL A 1 116 ? 17.977 -4.668 -14.025 1.00 94.38 116 VAL A O 1
ATOM 803 N N . ARG A 1 117 ? 16.877 -4.957 -12.084 1.00 93.06 117 ARG A N 1
ATOM 804 C CA . ARG A 1 117 ? 17.947 -5.709 -11.417 1.00 93.06 117 ARG A CA 1
ATOM 805 C C . ARG A 1 117 ? 17.391 -6.814 -10.545 1.00 93.06 117 ARG A C 1
ATOM 807 O O . ARG A 1 117 ? 16.409 -6.610 -9.845 1.00 93.06 117 ARG A O 1
ATOM 814 N N . GLU A 1 118 ? 18.091 -7.939 -10.524 1.00 94.50 118 GLU A N 1
ATOM 815 C CA . GLU A 1 118 ? 17.890 -8.956 -9.499 1.00 94.50 118 GLU A CA 1
ATOM 816 C C . GLU A 1 118 ? 18.477 -8.463 -8.169 1.00 94.50 118 GLU A C 1
ATOM 818 O O . GLU A 1 118 ? 19.633 -8.027 -8.116 1.00 94.50 118 GLU A O 1
ATOM 823 N N . ILE A 1 119 ? 17.660 -8.494 -7.119 1.00 96.00 119 ILE A N 1
ATOM 824 C CA . ILE A 1 119 ? 18.008 -8.109 -5.749 1.00 96.00 119 ILE A CA 1
ATOM 825 C C . ILE A 1 119 ? 17.611 -9.256 -4.825 1.00 96.00 119 ILE A C 1
ATOM 827 O O . ILE A 1 119 ? 16.546 -9.842 -5.001 1.00 96.00 119 ILE A O 1
ATOM 831 N N . TYR A 1 120 ? 18.441 -9.560 -3.834 1.00 97.38 120 TYR A N 1
ATOM 832 C CA . TYR A 1 120 ? 18.099 -10.464 -2.743 1.00 97.38 120 TYR A CA 1
ATOM 833 C C . TYR A 1 120 ? 17.683 -9.668 -1.506 1.00 97.38 120 TYR A C 1
ATOM 835 O O . TYR A 1 120 ? 18.308 -8.658 -1.159 1.00 97.38 120 TYR A O 1
ATOM 843 N N . LEU A 1 121 ? 16.633 -10.152 -0.846 1.00 97.81 121 LEU A N 1
ATOM 844 C CA . LEU A 1 121 ? 16.196 -9.693 0.466 1.00 97.81 121 LEU A CA 1
ATOM 845 C C . LEU A 1 121 ? 16.162 -10.866 1.440 1.00 97.81 121 LEU A C 1
ATOM 847 O O . LEU A 1 121 ? 15.753 -11.969 1.065 1.00 97.81 121 LEU A O 1
ATOM 851 N N . ASP A 1 122 ? 16.546 -10.605 2.686 1.00 96.88 122 ASP A N 1
ATOM 852 C CA . ASP A 1 122 ? 16.222 -11.486 3.805 1.00 96.88 122 ASP A CA 1
ATOM 853 C C . ASP A 1 122 ? 14.703 -11.536 4.035 1.00 96.88 122 ASP A C 1
ATOM 855 O O . ASP A 1 122 ? 13.943 -10.759 3.457 1.00 96.88 122 ASP A O 1
ATOM 859 N N . ALA A 1 123 ? 14.254 -12.494 4.846 1.00 95.88 123 ALA A N 1
ATOM 860 C CA . ALA A 1 123 ? 12.847 -12.593 5.209 1.00 95.88 123 ALA A CA 1
ATOM 861 C C . ALA A 1 123 ? 12.459 -11.427 6.126 1.00 95.88 123 ALA A C 1
ATOM 863 O O . ALA A 1 123 ? 13.233 -11.059 7.013 1.00 95.88 123 ALA A O 1
ATOM 864 N N . PHE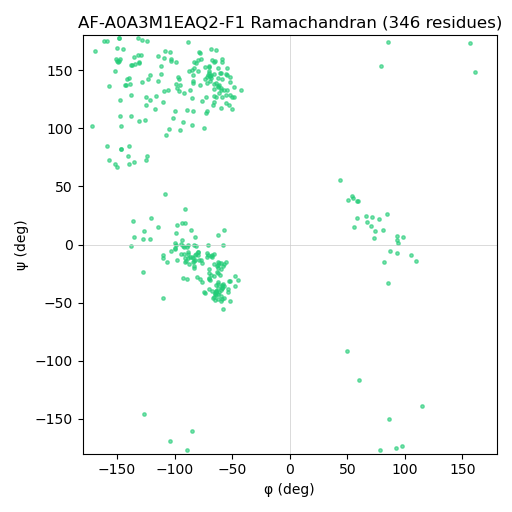 A 1 124 ? 11.261 -10.888 5.931 1.00 96.19 124 PHE A N 1
ATOM 865 C CA . PHE A 1 124 ? 10.701 -9.812 6.743 1.00 96.19 124 PHE A CA 1
ATOM 866 C C . PHE A 1 124 ? 9.184 -9.957 6.822 1.00 96.19 124 PHE A C 1
ATOM 868 O O . PHE A 1 124 ? 8.561 -10.578 5.964 1.00 96.19 124 PHE A O 1
ATOM 875 N N . TRP A 1 125 ? 8.602 -9.366 7.853 1.00 95.56 125 TRP A N 1
ATOM 876 C CA . TRP A 1 125 ? 7.162 -9.243 8.027 1.00 95.56 125 TRP A CA 1
ATOM 877 C C . TRP A 1 125 ? 6.719 -7.870 7.544 1.00 95.56 125 TRP A C 1
ATOM 879 O O . TRP A 1 125 ? 7.446 -6.895 7.739 1.00 95.56 125 TRP A O 1
ATOM 889 N N . ILE A 1 126 ? 5.547 -7.768 6.935 1.00 97.12 126 ILE A N 1
ATOM 890 C CA . ILE A 1 126 ? 4.985 -6.512 6.424 1.00 97.12 126 ILE A CA 1
ATOM 891 C C . ILE A 1 126 ? 3.484 -6.493 6.665 1.00 97.12 126 ILE A C 1
ATOM 893 O O . ILE A 1 126 ? 2.848 -7.513 6.436 1.00 97.12 126 ILE A O 1
ATOM 897 N N . ASP A 1 127 ? 2.939 -5.364 7.116 1.00 96.50 127 ASP A N 1
ATOM 898 C CA . ASP A 1 127 ? 1.495 -5.236 7.350 1.00 96.50 127 ASP A CA 1
ATOM 899 C C . ASP A 1 127 ? 0.719 -5.624 6.070 1.00 96.50 127 ASP A C 1
ATOM 901 O O . ASP A 1 127 ? 1.070 -5.192 4.958 1.00 96.50 127 ASP A O 1
ATOM 905 N N . GLU A 1 128 ? -0.316 -6.454 6.217 1.00 95.31 128 GLU A N 1
ATOM 906 C CA . GLU A 1 128 ? -1.160 -6.940 5.121 1.00 95.31 128 GLU A CA 1
ATOM 907 C C . GLU A 1 128 ? -1.828 -5.776 4.381 1.00 95.31 128 GLU A C 1
ATOM 909 O O . GLU A 1 128 ? -1.905 -5.770 3.146 1.00 95.31 128 GLU A O 1
ATOM 914 N N . THR A 1 129 ? -2.222 -4.749 5.132 1.00 97.44 129 THR A N 1
ATOM 915 C CA . THR A 1 129 ? -2.889 -3.543 4.646 1.00 97.44 129 THR A CA 1
ATOM 916 C C . THR A 1 129 ? -2.137 -2.262 5.031 1.00 97.44 129 THR A C 1
ATOM 918 O O . THR A 1 129 ? -1.103 -2.301 5.705 1.00 97.44 129 THR A O 1
ATOM 921 N N . GLU A 1 130 ? -2.588 -1.098 4.557 1.00 98.50 130 GLU A N 1
ATOM 922 C CA . GLU A 1 130 ? -2.097 0.180 5.077 1.00 98.50 130 GLU A CA 1
ATOM 923 C C . GLU A 1 130 ? -2.587 0.443 6.507 1.00 98.50 130 GLU A C 1
ATOM 925 O O . GLU A 1 130 ? -3.682 0.050 6.894 1.00 98.50 130 GLU A O 1
ATOM 930 N N . VAL A 1 131 ? -1.819 1.215 7.282 1.00 98.31 131 VAL A N 1
ATOM 931 C CA . VAL A 1 131 ? -2.216 1.598 8.646 1.00 98.31 131 VAL A CA 1
ATOM 932 C C . VAL A 1 131 ? -3.546 2.353 8.618 1.00 98.31 131 VAL A C 1
ATOM 934 O O . VAL A 1 131 ? -3.673 3.366 7.921 1.00 98.31 131 VAL A O 1
ATOM 937 N N . THR A 1 132 ? -4.523 1.911 9.411 1.00 98.12 132 THR A N 1
ATOM 938 C CA . THR A 1 132 ? -5.853 2.534 9.452 1.00 98.12 132 THR A CA 1
ATOM 939 C C . THR A 1 132 ? -5.876 3.827 10.275 1.00 98.12 132 THR A C 1
ATOM 941 O O . THR A 1 132 ? -4.967 4.136 11.057 1.00 98.12 132 THR A O 1
ATOM 944 N N . VAL A 1 133 ? -6.940 4.623 10.122 1.00 98.25 133 VAL A N 1
ATOM 945 C CA . VAL A 1 133 ? -7.178 5.804 10.970 1.00 98.25 133 VAL A CA 1
ATOM 946 C C . VAL A 1 133 ? -7.336 5.407 12.438 1.00 98.25 133 VAL A C 1
ATOM 948 O O . VAL A 1 133 ? -6.790 6.103 13.299 1.00 98.25 133 VAL A O 1
ATOM 951 N N . ALA A 1 134 ? -8.046 4.311 12.725 1.00 95.06 134 ALA A N 1
ATOM 952 C CA . ALA A 1 134 ? -8.214 3.789 14.079 1.00 95.06 134 ALA A CA 1
ATOM 953 C C . ALA A 1 134 ? -6.860 3.448 14.712 1.00 95.06 134 ALA A C 1
ATOM 955 O O . ALA A 1 134 ? -6.559 3.894 15.824 1.00 95.06 134 ALA A O 1
ATOM 956 N N . ASP A 1 135 ? -6.002 2.746 13.970 1.00 94.75 135 ASP A N 1
ATOM 957 C CA . ASP A 1 135 ? -4.695 2.319 14.461 1.00 94.75 135 ASP A CA 1
ATOM 958 C C . ASP A 1 135 ? -3.783 3.505 14.744 1.00 94.75 135 ASP A C 1
ATOM 960 O O . ASP A 1 135 ? -3.229 3.631 15.842 1.00 94.75 135 ASP A O 1
ATOM 964 N N . PHE A 1 136 ? -3.700 4.447 13.801 1.00 97.69 136 PHE A N 1
ATOM 965 C CA . PHE A 1 136 ? -2.971 5.694 14.013 1.00 97.69 136 PHE A CA 1
ATOM 966 C C . PHE A 1 136 ? -3.528 6.479 15.212 1.00 97.69 136 PHE A C 1
ATOM 968 O O . PHE A 1 136 ? -2.774 7.085 15.983 1.00 97.69 136 PHE A O 1
ATOM 975 N N . GLY A 1 137 ? -4.848 6.417 15.417 1.00 96.75 137 GLY A N 1
ATOM 976 C CA . GLY A 1 137 ? -5.554 6.970 16.568 1.00 96.75 137 GLY A CA 1
ATOM 977 C C . GLY A 1 137 ? -5.002 6.500 17.909 1.00 96.75 137 GLY A C 1
ATOM 978 O O . GLY A 1 137 ? -4.847 7.314 18.825 1.00 96.75 137 GLY A O 1
ATOM 979 N N . ARG A 1 138 ? -4.605 5.227 18.007 1.00 94.94 138 ARG A N 1
ATOM 980 C CA . ARG A 1 138 ? -3.991 4.647 19.213 1.00 94.94 138 ARG A CA 1
ATOM 981 C C . ARG A 1 138 ? -2.634 5.287 19.523 1.00 94.94 138 ARG A C 1
ATOM 983 O O . ARG A 1 138 ? -2.376 5.654 20.672 1.00 94.94 138 ARG A O 1
ATOM 990 N N . CYS A 1 139 ? -1.809 5.534 18.504 1.00 97.00 139 CYS A N 1
ATOM 991 C CA . CYS A 1 139 ? -0.529 6.233 18.672 1.00 97.00 139 CYS A CA 1
ATOM 992 C C . CYS A 1 139 ? -0.711 7.687 19.143 1.00 97.00 139 CYS A C 1
ATOM 994 O O . CYS A 1 139 ? 0.026 8.182 20.005 1.00 97.00 139 CYS A O 1
ATOM 996 N N . VAL A 1 140 ? -1.719 8.380 18.604 1.00 97.94 140 VAL A N 1
ATOM 997 C CA . VAL A 1 140 ? -2.072 9.747 19.017 1.00 97.94 140 VAL A CA 1
ATOM 998 C C . VAL A 1 140 ? -2.588 9.769 20.457 1.00 97.94 140 VAL A C 1
ATOM 1000 O O . VAL A 1 140 ? -2.146 10.600 21.251 1.00 97.94 140 VAL A O 1
ATOM 1003 N N . ALA A 1 141 ? -3.473 8.841 20.829 1.00 95.62 141 ALA A N 1
ATOM 1004 C CA . ALA A 1 141 ? -4.001 8.722 22.189 1.00 95.62 141 ALA A CA 1
ATOM 1005 C C . ALA A 1 141 ? -2.898 8.419 23.220 1.00 95.62 141 ALA A C 1
ATOM 1007 O O . ALA A 1 141 ? -2.935 8.934 24.339 1.00 95.62 141 ALA A O 1
ATOM 1008 N N . ALA A 1 142 ? -1.875 7.656 22.823 1.00 94.62 142 ALA A N 1
ATOM 1009 C CA . ALA A 1 142 ? -0.681 7.403 23.627 1.00 94.62 142 ALA A CA 1
ATOM 1010 C C . ALA A 1 142 ? 0.259 8.624 23.750 1.00 94.62 142 ALA A C 1
ATOM 1012 O O . ALA A 1 142 ? 1.237 8.574 24.499 1.00 94.62 142 ALA A O 1
ATOM 1013 N N . GLY A 1 143 ? -0.004 9.717 23.024 1.00 96.75 143 GLY A N 1
ATOM 1014 C CA . GLY A 1 143 ? 0.851 10.905 22.975 1.00 96.75 143 GLY A CA 1
ATOM 1015 C C . GLY A 1 143 ? 2.169 10.689 22.225 1.00 96.75 143 GLY A C 1
ATOM 1016 O O . GLY A 1 143 ? 3.090 11.491 22.385 1.00 96.75 143 GLY A O 1
ATOM 1017 N N . ALA A 1 144 ? 2.272 9.608 21.445 1.00 95.81 144 ALA A N 1
ATOM 1018 C CA . ALA A 1 144 ? 3.467 9.247 20.688 1.00 95.81 144 ALA A CA 1
ATOM 1019 C C . ALA A 1 144 ? 3.454 9.798 19.252 1.00 95.81 144 ALA A C 1
ATOM 1021 O O . ALA A 1 144 ? 4.520 10.091 18.716 1.00 95.81 144 ALA A O 1
ATOM 1022 N N . CYS A 1 145 ? 2.271 9.991 18.659 1.00 98.12 145 CYS A N 1
ATOM 1023 C CA . CYS A 1 145 ? 2.104 10.574 17.326 1.00 98.12 145 CYS A CA 1
ATOM 1024 C C . CYS A 1 145 ? 1.448 11.958 17.377 1.00 98.12 145 CYS A C 1
ATOM 1026 O O . CYS A 1 145 ? 0.574 12.227 18.205 1.00 98.12 145 CYS A O 1
ATOM 1028 N N . GLU A 1 146 ? 1.834 12.832 16.446 1.00 96.75 146 GLU A N 1
ATOM 1029 C CA . GLU A 1 146 ? 1.146 14.105 16.225 1.00 96.75 146 GLU A CA 1
ATOM 1030 C C . GLU A 1 146 ? -0.229 13.886 15.581 1.00 96.75 146 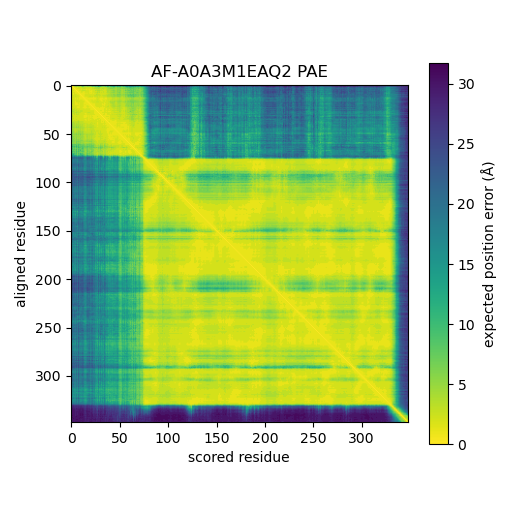GLU A C 1
ATOM 1032 O O . GLU A 1 146 ? -0.409 12.999 14.749 1.00 96.75 146 GLU A O 1
ATOM 1037 N N . VAL A 1 147 ? -1.198 14.730 15.945 1.00 97.38 147 VAL A N 1
ATOM 1038 C CA . VAL A 1 147 ? -2.550 14.705 15.371 1.00 97.38 147 VAL A CA 1
ATOM 1039 C C . VAL A 1 147 ? -2.483 15.109 13.888 1.00 97.38 147 VAL A C 1
ATOM 1041 O O . VAL A 1 147 ? -2.074 16.242 13.604 1.00 97.38 147 VAL A O 1
ATOM 1044 N N . PRO A 1 148 ? -2.910 14.251 12.941 1.00 95.44 148 PRO A N 1
ATOM 1045 C CA . PRO A 1 148 ? -2.938 14.599 11.526 1.00 95.44 148 PRO A CA 1
ATOM 1046 C C . PRO A 1 148 ? -3.925 15.741 11.217 1.00 95.44 148 PRO A C 1
ATOM 1048 O O . PRO A 1 148 ? -4.890 15.964 11.959 1.00 95.44 148 PRO A O 1
ATOM 1051 N N . PRO A 1 149 ? -3.742 16.465 10.099 1.00 92.75 149 PRO A N 1
ATOM 1052 C CA . PRO A 1 149 ? -4.728 17.425 9.615 1.00 92.75 149 PRO A CA 1
ATOM 1053 C C . PRO A 1 149 ? -6.091 16.771 9.344 1.00 92.75 149 PRO A C 1
ATOM 1055 O O . PRO A 1 149 ? -6.167 15.667 8.810 1.00 92.75 149 PRO A O 1
ATOM 1058 N N . SER A 1 150 ? -7.177 17.490 9.643 1.00 93.25 150 SER A N 1
ATOM 1059 C CA . SER A 1 150 ? -8.551 17.073 9.336 1.00 93.25 150 SER A CA 1
ATOM 1060 C C . SER A 1 150 ? -9.185 17.912 8.217 1.00 93.25 150 SER A C 1
ATOM 1062 O O . SER A 1 150 ? -8.753 19.029 7.916 1.00 93.25 150 SER A O 1
ATOM 1064 N N . GLY A 1 151 ? -10.246 17.377 7.602 1.00 91.94 151 GLY A N 1
ATOM 1065 C CA . GLY A 1 151 ? -11.003 18.033 6.529 1.00 91.94 151 GLY A CA 1
ATOM 1066 C C . GLY A 1 151 ? -10.524 17.685 5.112 1.00 91.94 151 GLY A C 1
ATOM 1067 O O . GLY A 1 151 ? -9.683 16.815 4.911 1.00 91.94 151 GLY A O 1
ATOM 1068 N N . GLY A 1 152 ? -11.105 18.330 4.095 1.00 93.12 152 GLY A N 1
ATOM 1069 C CA . GLY A 1 152 ? -10.738 18.102 2.689 1.00 93.12 152 GLY A CA 1
ATOM 1070 C C . GLY A 1 152 ? -10.964 16.655 2.237 1.00 93.12 152 GLY A C 1
ATOM 1071 O O . GLY A 1 152 ? -12.100 16.190 2.249 1.00 93.12 152 GLY A O 1
ATOM 1072 N N . SER A 1 153 ? -9.893 15.955 1.862 1.00 95.69 153 SER A N 1
ATOM 1073 C CA . SER A 1 153 ? -9.898 14.514 1.548 1.00 95.69 153 SER A CA 1
ATOM 1074 C C . SER A 1 153 ? -9.070 13.701 2.557 1.00 95.69 153 SER A C 1
ATOM 1076 O O . SER A 1 153 ? -8.733 12.553 2.285 1.00 95.69 153 SER A O 1
ATOM 1078 N N . CYS A 1 154 ? -8.726 14.292 3.707 1.00 97.88 154 CYS A N 1
ATOM 1079 C CA . CYS A 1 154 ? -8.104 13.588 4.825 1.00 97.88 154 CYS A CA 1
ATOM 1080 C C . CYS A 1 154 ? -9.162 12.783 5.594 1.00 97.88 154 CYS A C 1
ATOM 1082 O O . CYS A 1 154 ? -10.267 13.287 5.845 1.00 97.88 154 CYS A O 1
ATOM 1084 N N . ASN A 1 155 ? -8.808 11.555 5.969 1.00 98.31 155 ASN A N 1
ATOM 1085 C CA . ASN A 1 155 ? -9.676 10.611 6.673 1.00 98.31 155 ASN A CA 1
ATOM 1086 C C . ASN A 1 155 ? -9.735 10.905 8.179 1.00 98.31 155 ASN A C 1
ATOM 1088 O O . ASN A 1 155 ? -10.763 10.677 8.809 1.00 98.31 155 ASN A O 1
ATOM 1092 N N . TRP A 1 156 ? -8.679 11.502 8.744 1.00 98.19 156 TRP A N 1
ATOM 1093 C CA . TRP A 1 156 ? -8.618 11.838 10.165 1.00 98.19 156 TRP A CA 1
ATOM 1094 C C . TRP A 1 156 ? -9.771 12.749 10.621 1.00 98.19 156 TRP A C 1
ATOM 1096 O O . TRP A 1 156 ? -10.062 13.788 10.013 1.00 98.19 156 TRP A O 1
ATOM 1106 N N . GLY A 1 157 ? -10.394 12.379 11.744 1.00 95.44 157 GLY A N 1
ATOM 1107 C CA . GLY A 1 157 ? -11.509 13.109 12.352 1.00 95.44 157 GLY A CA 1
ATOM 1108 C C . GLY A 1 157 ? -12.879 12.827 11.728 1.00 95.44 157 GLY A C 1
ATOM 1109 O O . GLY A 1 157 ? -13.821 13.573 11.999 1.00 95.44 157 GLY A O 1
ATOM 1110 N N . ARG A 1 158 ? -12.999 11.788 10.894 1.00 95.88 158 ARG A N 1
ATOM 1111 C CA . ARG A 1 158 ? -14.270 11.300 10.346 1.00 95.88 158 ARG A CA 1
ATOM 1112 C C . ARG A 1 158 ? -14.613 9.951 10.965 1.00 95.88 158 ARG A C 1
ATOM 1114 O O . ARG A 1 158 ? -13.828 9.020 10.851 1.00 95.88 158 ARG A O 1
ATOM 1121 N N . SER A 1 159 ? -15.781 9.858 11.593 1.00 91.25 159 SER A N 1
ATOM 1122 C CA . SER A 1 159 ? -16.235 8.631 12.259 1.00 91.25 159 SER A CA 1
ATOM 1123 C C . SER A 1 159 ? -16.591 7.509 11.281 1.00 91.25 159 SER A C 1
ATOM 1125 O O . SER A 1 159 ? -16.610 6.356 11.668 1.00 91.25 159 SER A O 1
ATOM 1127 N N . ASP A 1 160 ? -16.876 7.826 10.014 1.00 92.56 160 ASP A N 1
ATOM 1128 C CA . ASP A 1 160 ? -17.154 6.845 8.955 1.00 92.56 160 ASP A CA 1
ATOM 1129 C C . ASP A 1 160 ? -15.881 6.326 8.264 1.00 92.56 160 ASP A C 1
ATOM 1131 O O . ASP A 1 160 ? -15.978 5.790 7.165 1.00 92.56 160 ASP A O 1
ATOM 1135 N N . ARG A 1 161 ? -14.689 6.589 8.823 1.00 96.38 161 ARG A N 1
ATOM 1136 C CA . ARG A 1 161 ? -13.394 6.337 8.164 1.00 96.38 161 ARG A CA 1
ATOM 1137 C C . ARG A 1 161 ? -12.351 5.692 9.069 1.00 96.38 161 ARG A C 1
ATOM 1139 O O . ARG A 1 161 ? -11.161 5.818 8.791 1.00 96.38 161 ARG A O 1
ATOM 1146 N N . GLU A 1 162 ? -12.772 5.060 10.154 1.00 94.94 162 GLU A N 1
ATOM 1147 C CA . GLU A 1 162 ? -11.861 4.434 11.118 1.00 94.94 162 GLU A CA 1
ATOM 1148 C C . GLU A 1 162 ? -11.070 3.268 10.497 1.00 94.94 162 GLU A C 1
ATOM 1150 O O . GLU A 1 162 ? -9.877 3.142 10.758 1.00 94.94 162 GLU A O 1
ATOM 1155 N N . ASP A 1 163 ? -11.699 2.529 9.585 1.00 94.75 163 ASP A N 1
ATOM 1156 C CA . ASP A 1 163 ? -11.193 1.407 8.779 1.00 94.75 163 ASP A CA 1
ATOM 1157 C C . ASP A 1 163 ? -10.548 1.828 7.440 1.00 94.75 163 ASP A C 1
ATOM 1159 O O . ASP A 1 163 ? -10.074 1.002 6.662 1.00 94.75 163 ASP A O 1
ATOM 1163 N N . HIS A 1 164 ? -10.518 3.125 7.132 1.00 98.31 164 HIS A N 1
ATOM 1164 C CA . HIS A 1 164 ? -9.815 3.641 5.957 1.00 98.31 164 HIS A CA 1
ATOM 1165 C C . HIS A 1 164 ? -8.323 3.840 6.258 1.00 98.31 164 HIS A C 1
ATOM 1167 O O . HIS A 1 164 ? -7.956 4.097 7.409 1.00 98.31 164 HIS A O 1
ATOM 1173 N N . PRO A 1 165 ? -7.451 3.843 5.230 1.00 98.62 165 PRO A N 1
ATOM 1174 C CA . PRO A 1 165 ? -6.037 4.119 5.435 1.00 98.62 165 PRO A CA 1
ATOM 1175 C C . PRO A 1 165 ? -5.847 5.528 5.999 1.00 98.62 165 PRO A C 1
ATOM 1177 O O . PRO A 1 165 ? -6.454 6.502 5.520 1.00 98.62 165 PRO A O 1
ATOM 1180 N N . VAL A 1 166 ? -4.967 5.671 6.986 1.00 98.69 166 VAL A N 1
ATOM 1181 C CA . VAL A 1 166 ? -4.544 6.991 7.440 1.00 98.69 166 VAL A CA 1
ATOM 1182 C C . VAL A 1 166 ? -3.815 7.693 6.292 1.00 98.69 166 VAL A C 1
ATOM 1184 O O . VAL A 1 166 ? -2.881 7.174 5.683 1.00 98.69 166 VAL A O 1
ATOM 1187 N N . ASN A 1 167 ? -4.262 8.901 5.966 1.00 98.31 167 ASN A N 1
ATOM 1188 C CA . ASN A 1 167 ? -3.686 9.737 4.919 1.00 98.31 167 ASN A CA 1
ATOM 1189 C C . ASN A 1 167 ? -3.455 11.157 5.446 1.00 98.31 167 ASN A C 1
ATOM 1191 O O . ASN A 1 167 ? -3.779 11.466 6.594 1.00 98.31 167 ASN A O 1
ATOM 1195 N N . CYS A 1 168 ? -2.880 12.035 4.619 1.00 98.31 168 CYS A N 1
ATOM 1196 C CA . CYS A 1 168 ? -2.442 13.357 5.077 1.00 98.31 168 CYS A CA 1
ATOM 1197 C C . CYS A 1 168 ? -1.424 13.264 6.226 1.00 98.31 168 CYS A C 1
ATOM 1199 O O . CYS A 1 168 ? -1.414 14.087 7.141 1.00 98.31 168 CYS A O 1
ATOM 1201 N N . VAL A 1 169 ? -0.541 12.269 6.154 1.00 98.50 169 VAL A N 1
ATOM 1202 C CA . VAL A 1 169 ? 0.557 12.059 7.099 1.00 98.50 169 VAL A CA 1
ATOM 1203 C C . VAL A 1 169 ? 1.893 12.248 6.392 1.00 98.50 169 VAL A C 1
ATOM 1205 O O . VAL A 1 169 ? 2.073 11.871 5.232 1.00 98.50 169 VAL A O 1
ATOM 1208 N N . SER A 1 170 ? 2.833 12.877 7.091 1.00 98.69 170 SER A N 1
ATOM 1209 C CA . SER A 1 170 ? 4.190 13.063 6.582 1.00 98.69 170 SER A CA 1
ATOM 1210 C C . SER A 1 170 ? 5.014 11.786 6.727 1.00 98.69 170 SER A C 1
ATOM 1212 O O . SER A 1 170 ? 4.669 10.897 7.507 1.00 98.69 170 SER A O 1
ATOM 1214 N N . TRP A 1 171 ? 6.154 11.720 6.040 1.00 98.75 171 TRP A N 1
ATOM 1215 C CA . TRP A 1 171 ? 7.103 10.620 6.225 1.00 98.75 171 TRP A CA 1
ATOM 1216 C C . TRP A 1 171 ? 7.578 10.514 7.683 1.00 98.75 171 TRP A C 1
ATOM 1218 O O . TRP A 1 171 ? 7.804 9.418 8.191 1.00 98.75 171 TRP A O 1
ATOM 1228 N N . PHE A 1 172 ? 7.715 11.652 8.375 1.00 98.56 172 PHE A N 1
ATOM 1229 C CA . PHE A 1 172 ? 8.089 11.673 9.790 1.00 98.56 172 PHE A CA 1
ATOM 1230 C C . PHE A 1 172 ? 6.993 11.068 10.670 1.00 98.56 172 PHE A C 1
ATOM 1232 O O . PHE A 1 172 ? 7.297 10.201 11.477 1.00 98.56 172 PHE A O 1
ATOM 1239 N N . ALA A 1 173 ? 5.729 11.441 10.447 1.00 98.69 173 ALA A N 1
ATOM 1240 C CA . ALA A 1 173 ? 4.597 10.887 11.191 1.00 98.69 173 ALA A CA 1
ATOM 1241 C C . ALA A 1 173 ? 4.444 9.373 10.966 1.00 98.69 173 ALA A C 1
ATOM 1243 O O . ALA A 1 173 ? 4.253 8.623 11.919 1.00 98.69 173 ALA A O 1
ATOM 1244 N N . ALA A 1 174 ? 4.602 8.918 9.718 1.00 98.81 174 ALA A N 1
ATOM 1245 C CA . ALA A 1 174 ? 4.600 7.498 9.374 1.00 98.81 174 ALA A CA 1
ATOM 1246 C C . ALA A 1 174 ? 5.722 6.731 10.100 1.00 98.81 174 ALA A C 1
ATOM 1248 O O . ALA A 1 174 ? 5.509 5.668 10.683 1.00 98.81 174 ALA A O 1
ATOM 1249 N N . LYS A 1 175 ? 6.930 7.307 10.130 1.00 98.44 175 LYS A N 1
ATOM 1250 C CA . LYS A 1 175 ? 8.072 6.730 10.842 1.00 98.44 175 LYS A CA 1
ATOM 1251 C C . LYS A 1 175 ? 7.866 6.682 12.358 1.00 98.44 175 LYS A C 1
ATOM 1253 O O . LYS A 1 175 ? 8.250 5.685 12.978 1.00 98.44 175 LYS A O 1
ATOM 1258 N N . ASP A 1 176 ? 7.319 7.741 12.945 1.00 98.44 176 ASP A N 1
ATOM 1259 C CA . ASP A 1 176 ? 7.050 7.817 14.382 1.00 98.44 176 ASP A CA 1
ATOM 1260 C C . ASP A 1 176 ? 6.010 6.764 14.786 1.00 98.44 176 ASP A C 1
ATOM 1262 O O . ASP A 1 176 ? 6.249 6.029 15.745 1.00 98.44 176 ASP A O 1
ATOM 1266 N N . TYR A 1 177 ? 4.943 6.595 13.992 1.00 98.44 177 TYR A N 1
ATOM 1267 C CA . TYR A 1 177 ? 3.965 5.523 14.186 1.00 98.44 177 TYR A CA 1
ATOM 1268 C C . TYR A 1 177 ? 4.613 4.141 14.137 1.00 98.44 177 TYR A C 1
ATOM 1270 O O . TYR A 1 177 ? 4.500 3.391 15.105 1.00 98.44 177 TYR A O 1
ATOM 1278 N N . CYS A 1 178 ? 5.327 3.805 13.052 1.00 97.50 178 CYS A N 1
ATOM 1279 C CA . CYS A 1 178 ? 5.902 2.464 12.939 1.00 97.50 178 CYS A CA 1
ATOM 1280 C C . CYS A 1 178 ? 6.868 2.194 14.101 1.00 97.50 178 CYS A C 1
ATOM 1282 O O . CYS A 1 178 ? 6.849 1.112 14.670 1.00 97.50 178 CYS A O 1
ATOM 1284 N N . SER A 1 179 ? 7.657 3.194 14.513 1.00 95.94 179 SER A N 1
ATOM 1285 C CA . SER A 1 179 ? 8.566 3.060 15.659 1.00 95.94 179 SER A CA 1
ATOM 1286 C C . SER A 1 179 ? 7.817 2.835 16.979 1.00 95.94 179 SER A C 1
ATOM 1288 O O . SER A 1 179 ? 8.257 2.027 17.796 1.00 95.94 179 SER A O 1
ATOM 1290 N N . TRP A 1 180 ? 6.700 3.536 17.201 1.00 95.31 180 TRP A N 1
ATOM 1291 C CA . TRP A 1 180 ? 5.840 3.352 18.374 1.00 95.31 180 TRP A CA 1
ATOM 1292 C C . TRP A 1 180 ? 5.203 1.958 18.407 1.00 95.31 180 TRP A C 1
ATOM 1294 O O . TRP A 1 180 ? 5.196 1.322 19.460 1.00 95.31 180 TRP A O 1
ATOM 1304 N N . ALA A 1 181 ? 4.769 1.454 17.251 1.00 91.94 181 ALA A N 1
ATOM 1305 C CA . ALA A 1 181 ? 4.228 0.107 17.089 1.00 91.94 181 ALA A CA 1
ATOM 1306 C C . ALA A 1 181 ? 5.297 -1.004 17.206 1.00 91.94 181 ALA A C 1
ATOM 1308 O O . ALA A 1 181 ? 4.980 -2.179 17.077 1.00 91.94 181 ALA A O 1
ATOM 1309 N N . GLY A 1 182 ? 6.576 -0.667 17.428 1.00 90.00 182 GLY A N 1
ATOM 1310 C CA . GLY A 1 182 ? 7.672 -1.645 17.453 1.00 90.00 182 GLY A CA 1
ATOM 1311 C C . GLY A 1 182 ? 8.078 -2.172 16.069 1.00 90.00 182 GLY A C 1
ATOM 1312 O O . GLY A 1 182 ? 8.860 -3.116 15.975 1.00 90.00 182 GLY A O 1
ATOM 1313 N N . LYS A 1 183 ? 7.581 -1.538 15.005 1.00 94.88 183 LYS A N 1
ATOM 1314 C CA . LYS A 1 183 ? 7.829 -1.827 13.591 1.00 94.88 183 LYS A CA 1
ATOM 1315 C C . LYS A 1 183 ? 8.804 -0.777 13.001 1.00 94.88 183 LYS A C 1
ATOM 1317 O O . LYS A 1 183 ? 9.431 0.021 13.707 1.00 94.88 183 LYS A O 1
ATOM 1322 N N . ARG A 1 184 ? 8.966 -0.750 11.678 1.00 97.12 184 ARG A N 1
ATOM 1323 C CA . ARG A 1 184 ? 9.675 0.297 10.911 1.00 97.12 184 ARG A CA 1
ATOM 1324 C C . ARG A 1 184 ? 8.994 0.514 9.558 1.00 97.12 184 ARG A C 1
ATOM 1326 O O . ARG A 1 184 ? 8.174 -0.295 9.155 1.00 97.12 184 ARG A O 1
ATOM 1333 N N . LEU A 1 185 ? 9.347 1.571 8.827 1.00 98.56 185 LEU A N 1
ATOM 1334 C CA . LEU A 1 185 ? 8.922 1.685 7.426 1.00 98.56 185 LEU A CA 1
ATOM 1335 C C . LEU A 1 185 ? 9.646 0.641 6.547 1.00 98.56 185 LEU A C 1
ATOM 1337 O O . LEU A 1 185 ? 10.837 0.384 6.788 1.00 98.56 185 LEU A O 1
ATOM 1341 N N . PRO A 1 186 ? 8.981 0.082 5.516 1.00 98.69 186 PRO A N 1
ATOM 1342 C CA . PRO A 1 186 ? 9.628 -0.765 4.516 1.00 98.69 186 PRO A CA 1
ATOM 1343 C C . PRO A 1 186 ? 10.722 0.001 3.783 1.00 98.69 186 PRO A C 1
ATOM 1345 O O . PRO A 1 186 ? 10.594 1.199 3.527 1.00 98.69 186 PRO A O 1
ATOM 1348 N N . THR A 1 187 ? 11.784 -0.685 3.381 1.00 98.75 187 THR A N 1
ATOM 1349 C CA . THR A 1 187 ? 12.638 -0.180 2.302 1.00 98.75 187 THR A CA 1
ATOM 1350 C C . THR A 1 187 ? 11.873 -0.189 0.976 1.00 98.75 187 THR A C 1
ATOM 1352 O O . THR A 1 187 ? 10.913 -0.940 0.793 1.00 98.75 187 THR A O 1
ATOM 1355 N N . GLU A 1 188 ? 12.315 0.611 0.004 1.00 98.62 188 GLU A N 1
ATOM 1356 C CA . GLU A 1 188 ? 11.733 0.618 -1.344 1.00 98.62 188 GLU A CA 1
ATOM 1357 C C . GLU A 1 188 ? 11.794 -0.779 -1.985 1.00 98.62 188 GLU A C 1
ATOM 1359 O O . GLU A 1 188 ? 10.880 -1.172 -2.709 1.00 98.62 188 GLU A O 1
ATOM 1364 N N . ALA A 1 189 ? 12.860 -1.538 -1.711 1.00 98.56 189 ALA A N 1
ATOM 1365 C CA . ALA A 1 189 ? 13.019 -2.890 -2.231 1.00 98.56 189 ALA A CA 1
ATOM 1366 C C . ALA A 1 189 ? 12.094 -3.904 -1.545 1.00 98.56 189 ALA A C 1
ATOM 1368 O O . ALA A 1 189 ? 11.514 -4.730 -2.243 1.00 98.56 189 ALA A O 1
ATOM 1369 N N . GLU A 1 190 ? 11.936 -3.836 -0.220 1.00 98.81 190 GLU A N 1
ATOM 1370 C CA . GLU A 1 190 ? 10.991 -4.686 0.522 1.00 98.81 190 GLU A CA 1
ATOM 1371 C C . GLU A 1 190 ? 9.565 -4.476 0.034 1.00 98.81 190 GLU A C 1
ATOM 1373 O O . GLU A 1 190 ? 8.897 -5.445 -0.321 1.00 98.81 190 GLU A O 1
ATOM 1378 N N . TRP A 1 191 ? 9.139 -3.216 -0.084 1.00 98.88 191 TRP A N 1
ATOM 1379 C CA . TRP A 1 191 ? 7.817 -2.881 -0.604 1.00 98.88 191 TRP A CA 1
ATOM 1380 C C . TRP A 1 191 ? 7.606 -3.459 -2.009 1.00 98.88 191 TRP A C 1
ATOM 1382 O O . TRP A 1 191 ? 6.584 -4.081 -2.296 1.00 98.88 191 TRP A O 1
ATOM 1392 N N . GLU A 1 192 ? 8.593 -3.303 -2.899 1.00 98.75 192 GLU A N 1
ATOM 1393 C CA . GLU A 1 192 ? 8.464 -3.794 -4.270 1.00 98.75 192 GLU A CA 1
ATOM 1394 C C . GLU A 1 192 ? 8.433 -5.32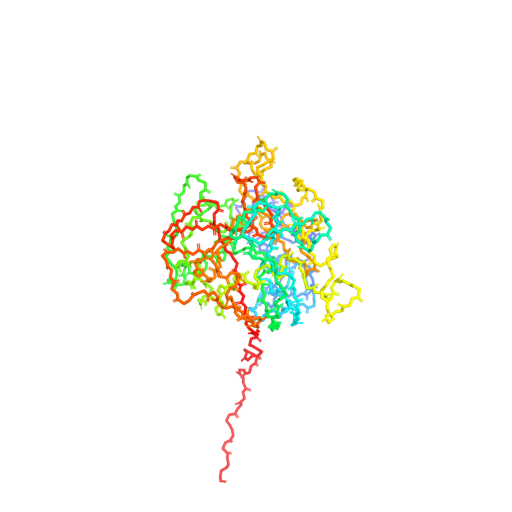2 -4.350 1.00 98.75 192 GLU A C 1
ATOM 1396 O O . GLU A 1 192 ? 7.633 -5.865 -5.113 1.00 98.75 192 GLU A O 1
ATOM 1401 N N . LYS A 1 193 ? 9.255 -6.023 -3.559 1.00 98.50 193 LYS A N 1
ATOM 1402 C CA . LYS A 1 193 ? 9.194 -7.486 -3.485 1.00 98.50 193 LYS A CA 1
ATOM 1403 C C . LYS A 1 193 ? 7.836 -7.935 -2.957 1.00 98.50 193 LYS A C 1
ATOM 1405 O O . LYS A 1 193 ? 7.224 -8.795 -3.580 1.00 98.50 193 LYS A O 1
ATOM 1410 N N . ALA A 1 194 ? 7.352 -7.330 -1.873 1.00 98.56 194 ALA A N 1
ATOM 1411 C CA . ALA A 1 194 ? 6.061 -7.661 -1.275 1.00 98.56 194 ALA A CA 1
ATOM 1412 C C . ALA A 1 194 ? 4.898 -7.479 -2.266 1.00 98.56 194 ALA A C 1
ATOM 1414 O O . ALA A 1 194 ? 3.992 -8.309 -2.313 1.00 98.56 194 ALA A O 1
ATOM 1415 N N . ALA A 1 195 ? 4.957 -6.451 -3.118 1.00 98.56 195 ALA A N 1
ATOM 1416 C CA . ALA A 1 195 ? 3.966 -6.233 -4.168 1.00 98.56 195 ALA A CA 1
ATOM 1417 C C . ALA A 1 195 ? 4.113 -7.216 -5.346 1.00 98.56 195 ALA A C 1
ATOM 1419 O O . ALA A 1 195 ? 3.118 -7.677 -5.897 1.00 98.56 195 ALA A O 1
ATOM 1420 N N . ARG A 1 196 ? 5.346 -7.520 -5.774 1.00 97.56 196 ARG A N 1
ATOM 1421 C CA . ARG A 1 196 ? 5.633 -8.263 -7.017 1.00 97.56 196 ARG A CA 1
ATOM 1422 C C . ARG A 1 196 ? 5.688 -9.780 -6.861 1.00 97.56 196 ARG A C 1
ATOM 1424 O O . ARG A 1 196 ? 5.424 -10.497 -7.829 1.00 97.56 196 ARG A O 1
ATOM 1431 N N . GLY A 1 197 ? 6.083 -10.266 -5.692 1.00 96.06 197 GLY A N 1
ATOM 1432 C CA . GLY A 1 197 ? 6.608 -11.618 -5.522 1.00 96.06 197 GLY A CA 1
ATOM 1433 C C . GLY A 1 197 ? 8.079 -11.740 -5.942 1.00 96.06 197 GLY A C 1
ATOM 1434 O O . GLY A 1 197 ? 8.575 -10.979 -6.777 1.00 96.06 197 GLY A O 1
ATOM 1435 N N . GLY A 1 198 ? 8.777 -12.705 -5.347 1.00 94.88 198 GLY A N 1
ATOM 1436 C CA . GLY A 1 198 ? 10.129 -13.103 -5.735 1.00 94.88 198 GLY A CA 1
ATOM 1437 C C . GLY A 1 198 ? 10.169 -14.197 -6.805 1.00 94.88 198 GLY A C 1
ATOM 1438 O O . GLY A 1 198 ? 9.130 -14.622 -7.319 1.00 94.88 198 GLY A O 1
ATOM 1439 N N . CYS A 1 199 ? 11.384 -14.645 -7.141 1.00 95.38 199 CYS A N 1
ATOM 1440 C CA . CYS A 1 199 ? 11.618 -15.683 -8.152 1.00 95.38 199 CYS A CA 1
ATOM 1441 C C . CYS A 1 199 ? 10.981 -17.035 -7.769 1.00 95.38 199 CYS A C 1
ATOM 1443 O O . CYS A 1 199 ? 10.769 -17.891 -8.622 1.00 95.38 199 CYS A O 1
ATOM 1445 N N . GLU A 1 200 ? 10.635 -17.242 -6.494 1.00 93.81 200 GLU A N 1
ATOM 1446 C CA . GLU A 1 200 ? 9.936 -18.436 -6.008 1.00 93.81 200 GLU A CA 1
ATOM 1447 C C . GLU A 1 200 ? 8.534 -18.635 -6.599 1.00 93.81 200 GLU A C 1
ATOM 1449 O O . GLU A 1 200 ? 7.995 -19.737 -6.510 1.00 93.81 200 GLU A O 1
ATOM 1454 N N . PHE A 1 201 ? 7.959 -17.608 -7.234 1.00 92.12 201 PHE A N 1
ATOM 1455 C CA . PHE A 1 201 ? 6.714 -17.735 -7.995 1.00 92.12 201 PHE A CA 1
ATOM 1456 C C . PHE A 1 201 ? 6.925 -18.031 -9.489 1.00 92.12 201 PHE A C 1
ATOM 1458 O O . PHE A 1 201 ? 5.938 -18.155 -10.223 1.00 92.12 201 PHE A O 1
ATOM 1465 N N . GLY A 1 202 ? 8.177 -18.118 -9.940 1.00 89.50 202 GLY A N 1
ATOM 1466 C CA . GLY A 1 202 ? 8.574 -18.579 -11.266 1.00 89.50 202 GLY A CA 1
ATOM 1467 C C . GLY A 1 202 ? 8.692 -20.105 -11.329 1.00 89.50 202 GLY A C 1
ATOM 1468 O O . GLY A 1 202 ? 8.142 -20.827 -10.495 1.00 89.50 202 GLY A O 1
ATOM 1469 N N . ASN A 1 203 ? 9.412 -20.634 -12.326 1.00 92.00 203 ASN A N 1
ATOM 1470 C CA . ASN A 1 203 ? 9.695 -22.078 -12.371 1.00 92.00 203 ASN A CA 1
ATOM 1471 C C . ASN A 1 203 ? 10.959 -22.459 -11.590 1.00 92.00 203 ASN A C 1
ATOM 1473 O O . ASN A 1 203 ? 11.173 -23.645 -11.329 1.00 92.00 203 ASN A O 1
ATOM 1477 N N . ASP A 1 204 ? 11.810 -21.481 -11.272 1.00 89.00 204 ASP A N 1
ATOM 1478 C CA . ASP A 1 204 ? 13.085 -21.669 -10.586 1.00 89.00 204 ASP A CA 1
ATOM 1479 C C . ASP A 1 204 ? 13.201 -20.685 -9.404 1.00 89.00 204 ASP A C 1
ATOM 1481 O O . ASP A 1 204 ? 13.446 -19.497 -9.617 1.00 89.00 204 ASP A O 1
ATOM 1485 N N . PRO A 1 205 ? 13.064 -21.153 -8.149 1.00 87.06 205 PRO A N 1
ATOM 1486 C CA . PRO A 1 205 ? 13.097 -20.272 -6.983 1.00 87.06 205 PRO A CA 1
ATOM 1487 C C . PRO A 1 205 ? 14.459 -19.605 -6.749 1.00 87.06 205 PRO A C 1
ATOM 1489 O O . PRO A 1 205 ? 14.540 -18.616 -6.021 1.00 87.06 205 PRO A O 1
ATOM 1492 N N . ASP A 1 206 ? 15.532 -20.107 -7.368 1.00 86.06 206 ASP A N 1
ATOM 1493 C CA . ASP A 1 206 ? 16.882 -19.572 -7.196 1.00 86.06 206 ASP A CA 1
ATOM 1494 C C . ASP A 1 206 ? 17.272 -18.553 -8.278 1.00 86.06 206 ASP A C 1
ATOM 1496 O O . ASP A 1 206 ? 18.325 -17.912 -8.162 1.00 86.06 206 ASP A O 1
ATOM 1500 N N . ARG A 1 207 ? 16.453 -18.383 -9.327 1.00 89.44 207 ARG A N 1
ATOM 1501 C CA . ARG A 1 207 ? 16.770 -17.522 -10.471 1.00 89.44 207 ARG A CA 1
ATOM 1502 C C . ARG A 1 207 ? 15.523 -16.889 -11.072 1.00 89.44 207 ARG A C 1
ATOM 1504 O O . ARG A 1 207 ? 14.669 -17.590 -11.597 1.00 89.44 207 ARG A O 1
ATOM 1511 N N . CYS A 1 208 ? 15.515 -15.564 -11.151 1.00 92.69 208 CYS A N 1
ATOM 1512 C CA . CYS A 1 208 ? 14.396 -14.848 -11.744 1.00 92.69 208 CYS A CA 1
ATOM 1513 C C . CYS A 1 208 ? 14.327 -14.998 -13.272 1.00 92.69 208 CYS A C 1
ATOM 1515 O O . CYS A 1 208 ? 15.328 -14.908 -13.992 1.00 92.69 208 CYS A O 1
ATOM 1517 N N . GLU A 1 209 ? 13.110 -15.174 -13.767 1.00 89.88 209 GLU A N 1
ATOM 1518 C CA . GLU A 1 209 ? 12.745 -15.443 -15.146 1.00 89.88 209 GLU A CA 1
ATOM 1519 C C . GLU A 1 209 ? 11.889 -14.284 -15.706 1.00 89.88 209 GLU A C 1
ATOM 1521 O O . GLU A 1 209 ? 10.773 -14.029 -15.236 1.00 89.88 209 GLU A O 1
ATOM 1526 N N . PRO A 1 210 ? 12.382 -13.564 -16.735 1.00 83.44 210 PRO A N 1
ATOM 1527 C CA . PRO A 1 210 ? 11.605 -12.543 -17.438 1.00 83.44 210 PRO A CA 1
ATOM 1528 C C . PRO A 1 210 ? 10.243 -13.071 -17.914 1.00 83.44 210 PRO A C 1
ATOM 1530 O O . PRO A 1 210 ? 10.149 -14.188 -18.426 1.00 83.44 210 PRO A O 1
ATOM 1533 N N . GLY A 1 211 ? 9.190 -12.264 -17.795 1.00 79.25 211 GLY A N 1
ATOM 1534 C CA . GLY A 1 211 ? 7.816 -12.632 -18.147 1.00 79.25 211 GLY A CA 1
ATOM 1535 C C . GLY A 1 211 ? 7.057 -13.439 -17.086 1.00 79.25 211 GLY A C 1
ATOM 1536 O O . GLY A 1 211 ? 5.831 -13.532 -17.185 1.00 79.25 211 GLY A O 1
ATOM 1537 N N . LEU A 1 212 ? 7.746 -14.011 -16.092 1.00 84.56 212 LEU A N 1
ATOM 1538 C CA . LEU A 1 212 ? 7.137 -14.745 -14.974 1.00 84.56 212 LEU A CA 1
ATOM 1539 C C . LEU A 1 212 ? 7.282 -13.980 -13.656 1.00 84.56 212 LEU A C 1
ATOM 1541 O O . LEU A 1 212 ? 6.296 -13.797 -12.941 1.00 84.56 212 LEU A O 1
ATOM 1545 N N . ASP A 1 213 ? 8.483 -13.467 -13.388 1.00 89.44 213 ASP A N 1
ATOM 1546 C CA . ASP A 1 213 ? 8.833 -12.818 -12.117 1.00 89.44 213 ASP A CA 1
ATOM 1547 C C . ASP A 1 213 ? 8.791 -11.282 -12.181 1.00 89.44 213 ASP A C 1
ATOM 1549 O O . ASP A 1 213 ? 9.071 -10.591 -11.205 1.00 89.44 213 ASP A O 1
ATOM 1553 N N . ASP A 1 214 ? 8.421 -10.712 -13.330 1.00 89.44 214 ASP A N 1
ATOM 1554 C CA . ASP A 1 214 ? 8.398 -9.271 -13.601 1.00 89.44 214 ASP A CA 1
ATOM 1555 C C . ASP A 1 214 ? 6.973 -8.694 -13.680 1.00 89.44 214 ASP A C 1
ATOM 1557 O O . ASP A 1 214 ? 6.655 -7.864 -14.541 1.00 89.44 214 ASP A O 1
ATOM 1561 N N . ARG A 1 215 ? 6.101 -9.102 -12.747 1.00 94.12 215 ARG A N 1
ATOM 1562 C CA . ARG A 1 215 ? 4.700 -8.640 -12.663 1.00 94.12 215 ARG A CA 1
ATOM 1563 C C . ARG A 1 215 ? 4.602 -7.112 -12.666 1.00 94.12 215 ARG A C 1
ATOM 1565 O O . ARG A 1 215 ? 5.261 -6.454 -11.866 1.00 94.12 215 ARG A O 1
ATOM 1572 N N . ARG A 1 216 ? 3.771 -6.535 -13.538 1.00 95.44 216 ARG A N 1
ATOM 1573 C CA . ARG A 1 216 ? 3.554 -5.077 -13.599 1.00 95.44 216 ARG A CA 1
ATOM 1574 C C . ARG A 1 216 ? 2.659 -4.558 -12.471 1.00 95.44 216 ARG A C 1
ATOM 1576 O O . ARG A 1 216 ? 2.848 -3.430 -12.018 1.00 95.44 216 ARG A O 1
ATOM 1583 N N . TYR A 1 217 ? 1.716 -5.382 -12.029 1.00 97.75 217 TYR A N 1
ATOM 1584 C CA . TYR A 1 217 ? 0.782 -5.143 -10.929 1.00 97.75 217 TYR A CA 1
ATOM 1585 C C . TYR A 1 217 ? 0.820 -6.329 -9.956 1.00 97.75 217 TYR A C 1
ATOM 1587 O O . TYR A 1 217 ? 1.287 -7.399 -10.360 1.00 97.75 217 TYR A O 1
ATOM 1595 N N . PRO A 1 218 ? 0.321 -6.192 -8.714 1.00 98.06 218 PRO A N 1
ATOM 1596 C CA . PRO A 1 218 ? 0.366 -7.282 -7.733 1.00 98.06 218 PRO A CA 1
ATOM 1597 C C . PRO A 1 218 ? -0.239 -8.597 -8.252 1.00 98.0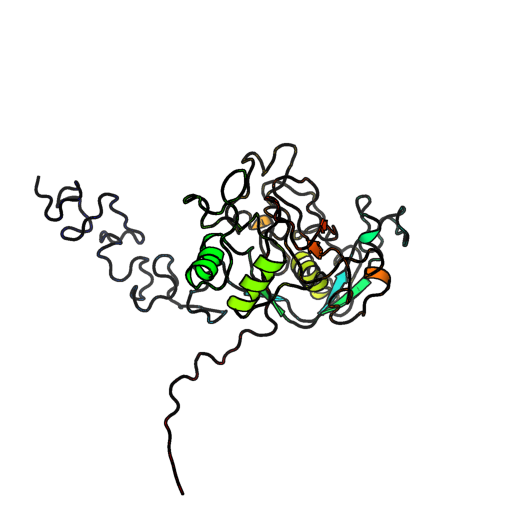6 218 PRO A C 1
ATOM 1599 O O . PRO A 1 218 ? 0.370 -9.660 -8.162 1.00 98.06 218 PRO A O 1
ATOM 1602 N N . TRP A 1 219 ? -1.358 -8.501 -8.972 1.00 96.56 219 TRP A N 1
ATOM 1603 C CA . TRP A 1 219 ? -2.053 -9.627 -9.609 1.00 96.56 219 TRP A CA 1
ATOM 1604 C C . TRP A 1 219 ? -1.477 -10.068 -10.974 1.00 96.56 219 TRP A C 1
ATOM 1606 O O . TRP A 1 219 ? -2.080 -10.892 -11.667 1.00 96.56 219 TRP A O 1
ATOM 1616 N N . GLY A 1 220 ? -0.347 -9.514 -11.428 1.00 94.94 220 GLY A N 1
ATOM 1617 C CA . GLY A 1 220 ? 0.314 -9.893 -12.684 1.00 94.94 220 GLY A CA 1
ATOM 1618 C C . GLY A 1 220 ? 0.350 -8.792 -13.749 1.00 94.94 220 GLY A C 1
ATOM 1619 O O . GLY A 1 220 ? 0.661 -7.639 -13.468 1.00 94.94 220 GLY A O 1
ATOM 1620 N N . GLN A 1 221 ? 0.110 -9.157 -15.014 1.00 93.31 221 GLN A N 1
ATOM 1621 C CA . GLN A 1 221 ? 0.282 -8.252 -16.168 1.00 93.31 221 GLN A CA 1
ATOM 1622 C C . GLN A 1 221 ? -1.019 -7.587 -16.647 1.00 93.31 221 GLN A C 1
ATOM 1624 O O . GLN A 1 221 ? -0.980 -6.661 -17.460 1.00 93.31 221 GLN A O 1
ATOM 1629 N N . ALA A 1 222 ? -2.177 -8.074 -16.191 1.00 95.62 222 ALA A N 1
ATOM 1630 C CA . ALA A 1 222 ? -3.471 -7.553 -16.620 1.00 95.62 222 ALA A CA 1
ATOM 1631 C C . ALA A 1 222 ? -3.656 -6.095 -16.150 1.00 95.62 222 ALA A C 1
ATOM 1633 O O . ALA A 1 222 ? -3.325 -5.805 -14.998 1.00 95.62 222 ALA A O 1
ATOM 1634 N N . PRO A 1 223 ? -4.199 -5.194 -16.994 1.00 96.19 223 PRO A N 1
ATOM 1635 C CA . PRO A 1 223 ? -4.479 -3.814 -16.599 1.00 96.19 223 PRO A CA 1
ATOM 1636 C C . PRO A 1 223 ? -5.359 -3.721 -15.340 1.00 96.19 223 PRO A C 1
ATOM 1638 O O . PRO A 1 223 ? -6.168 -4.626 -15.104 1.00 96.19 223 PRO A O 1
ATOM 1641 N N . PRO A 1 224 ? -5.234 -2.636 -14.554 1.00 97.25 224 PRO A N 1
ATOM 1642 C CA . PRO A 1 224 ? -6.030 -2.440 -13.353 1.00 97.25 224 PRO A CA 1
ATOM 1643 C C . PRO A 1 224 ? -7.509 -2.259 -13.689 1.00 97.25 224 PRO A C 1
ATOM 1645 O O . PRO A 1 224 ? -7.881 -1.707 -14.724 1.00 97.25 224 PRO A O 1
ATOM 1648 N N . THR A 1 225 ? -8.345 -2.743 -12.778 1.00 97.81 225 THR A N 1
ATOM 1649 C CA . THR A 1 225 ? -9.804 -2.623 -12.790 1.00 97.81 225 THR A CA 1
ATOM 1650 C C . THR A 1 225 ? -10.259 -2.291 -11.377 1.00 97.81 225 THR A C 1
ATOM 1652 O O . THR A 1 225 ? -9.588 -2.684 -10.425 1.00 97.81 225 THR A O 1
ATOM 1655 N N . CYS A 1 226 ? -11.415 -1.650 -11.227 1.00 97.69 226 CYS A N 1
ATOM 1656 C CA . CYS A 1 226 ? -11.953 -1.297 -9.910 1.00 97.69 226 CYS A CA 1
ATOM 1657 C C . CYS A 1 226 ? -12.341 -2.491 -9.020 1.00 97.69 226 CYS A C 1
ATOM 1659 O O . CYS A 1 226 ? -12.589 -2.306 -7.838 1.00 97.69 226 CYS A O 1
ATOM 1661 N N . ASP A 1 227 ? -12.313 -3.716 -9.556 1.00 97.19 227 ASP A N 1
ATOM 1662 C CA . ASP A 1 227 ? -12.411 -4.951 -8.765 1.00 97.19 227 ASP A CA 1
ATOM 1663 C C . ASP A 1 227 ? -11.069 -5.371 -8.122 1.00 97.19 227 ASP A C 1
ATOM 1665 O O . ASP A 1 227 ? -11.029 -6.335 -7.365 1.00 97.19 227 ASP A O 1
ATOM 1669 N N . ARG A 1 228 ? -9.951 -4.710 -8.467 1.00 98.25 228 ARG A N 1
ATOM 1670 C CA . ARG A 1 228 ? -8.585 -5.075 -8.035 1.00 98.25 228 ARG A CA 1
ATOM 1671 C C . ARG A 1 228 ? -7.787 -3.945 -7.393 1.00 98.25 228 ARG A C 1
ATOM 1673 O O . ARG A 1 228 ? -6.825 -4.221 -6.696 1.00 98.25 228 ARG A O 1
ATOM 1680 N N . ALA A 1 229 ? -8.112 -2.692 -7.684 1.00 98.44 229 ALA A N 1
ATOM 1681 C CA . ALA A 1 229 ? -7.429 -1.543 -7.106 1.00 98.44 229 ALA A CA 1
ATOM 1682 C C . ALA A 1 229 ? -8.377 -0.350 -7.034 1.00 98.44 229 ALA A C 1
ATOM 1684 O O . ALA A 1 229 ? -9.226 -0.175 -7.910 1.00 98.44 229 ALA A O 1
ATOM 1685 N N . VAL A 1 230 ? -8.183 0.505 -6.032 1.00 98.56 230 VAL A N 1
ATOM 1686 C CA . VAL A 1 230 ? -8.882 1.790 -5.916 1.00 98.56 230 VAL A CA 1
ATOM 1687 C C . VAL A 1 230 ? -8.023 2.870 -6.561 1.00 98.56 230 VAL A C 1
ATOM 1689 O O . VAL A 1 230 ? -7.006 3.278 -6.008 1.00 98.56 230 VAL A O 1
ATOM 1692 N N . PHE A 1 231 ? -8.404 3.342 -7.742 1.00 98.44 231 PHE A N 1
ATOM 1693 C CA . PHE A 1 231 ? -7.617 4.305 -8.518 1.00 98.44 231 PHE A CA 1
ATOM 1694 C C . PHE A 1 231 ? -8.531 5.218 -9.346 1.00 98.44 231 PHE A C 1
ATOM 1696 O O . PHE A 1 231 ? -9.756 5.074 -9.305 1.00 98.44 231 PHE A O 1
ATOM 1703 N N . ASP A 1 232 ? -7.944 6.169 -10.071 1.00 97.75 232 ASP A N 1
ATOM 1704 C CA . ASP A 1 232 ? -8.666 6.985 -11.051 1.00 97.75 232 ASP A CA 1
ATOM 1705 C C . ASP A 1 232 ? -8.738 6.244 -12.399 1.00 97.75 232 ASP A C 1
ATOM 1707 O O . ASP A 1 232 ? -7.761 6.184 -13.154 1.00 97.75 232 ASP A O 1
ATOM 1711 N N . ASP A 1 233 ? -9.906 5.670 -12.704 1.00 94.31 233 ASP A N 1
ATOM 1712 C CA . ASP A 1 233 ? -10.216 4.996 -13.974 1.00 94.31 233 ASP A CA 1
ATOM 1713 C C . ASP A 1 233 ? -10.889 5.930 -15.005 1.00 94.31 233 ASP A C 1
ATOM 1715 O O . ASP A 1 233 ? -11.493 5.489 -15.987 1.00 94.31 233 ASP A O 1
ATOM 1719 N N . GLY A 1 234 ? -10.763 7.242 -14.794 1.00 94.25 234 GLY A N 1
ATOM 1720 C CA . GLY A 1 234 ? -11.566 8.291 -15.414 1.00 94.25 234 GLY A CA 1
ATOM 1721 C C . GLY A 1 234 ? -12.507 8.962 -14.409 1.00 94.25 234 GLY A C 1
ATOM 1722 O O . GLY A 1 234 ? -13.042 10.035 -14.710 1.00 94.25 234 GLY A O 1
ATOM 1723 N N . VAL A 1 235 ? -12.702 8.345 -13.236 1.00 93.31 235 VAL A N 1
ATOM 1724 C CA . VAL A 1 235 ? -13.324 8.937 -12.052 1.00 93.31 235 VAL A CA 1
ATOM 1725 C C . VAL A 1 235 ? -12.543 8.530 -10.798 1.00 93.31 235 VAL A C 1
ATOM 1727 O O . VAL A 1 235 ? -12.354 7.346 -10.531 1.00 93.31 235 VAL A O 1
ATOM 1730 N N . ASP A 1 236 ? -12.173 9.514 -9.977 1.00 96.69 236 ASP A N 1
ATOM 1731 C CA . ASP A 1 236 ? -11.451 9.307 -8.717 1.00 96.69 236 ASP A CA 1
ATOM 1732 C C . ASP A 1 236 ? -12.070 8.210 -7.829 1.00 96.69 236 ASP A C 1
ATOM 1734 O O . ASP A 1 236 ? -13.283 8.172 -7.577 1.00 96.69 236 ASP A O 1
ATOM 1738 N N . GLY A 1 237 ? -11.207 7.351 -7.283 1.00 96.31 237 GLY A N 1
ATOM 1739 C CA . GLY A 1 237 ? -11.545 6.344 -6.279 1.00 96.31 237 GLY A CA 1
ATOM 1740 C C . GLY A 1 237 ? -12.599 5.348 -6.749 1.00 96.31 237 GLY A C 1
ATOM 1741 O O . GLY A 1 237 ? -13.489 4.994 -5.965 1.00 96.31 237 GLY A O 1
ATOM 1742 N N . CYS A 1 238 ? -12.551 4.954 -8.026 1.00 97.00 238 CYS A N 1
ATOM 1743 C CA . CYS A 1 238 ? -13.519 4.039 -8.630 1.00 97.00 238 CYS A CA 1
ATOM 1744 C C . CYS A 1 238 ? -14.973 4.508 -8.450 1.00 97.00 238 CYS A C 1
ATOM 1746 O O . CYS A 1 238 ? -15.870 3.741 -8.091 1.00 97.00 238 CYS A O 1
ATOM 1748 N N . GLY A 1 239 ? -15.196 5.813 -8.627 1.00 95.75 239 GLY A N 1
ATOM 1749 C CA . GLY A 1 239 ? -16.508 6.446 -8.490 1.00 95.75 239 GLY A CA 1
ATOM 1750 C C . GLY A 1 239 ? -16.879 6.896 -7.074 1.00 95.75 239 GLY A C 1
ATOM 1751 O O . GLY A 1 239 ? -17.907 7.558 -6.917 1.00 95.75 239 GLY A O 1
ATOM 1752 N N . ARG A 1 240 ? -16.066 6.598 -6.047 1.00 94.88 240 ARG A N 1
ATOM 1753 C CA . ARG A 1 240 ? -16.291 7.084 -4.668 1.00 94.88 240 ARG A CA 1
ATOM 1754 C C . ARG A 1 240 ? -15.600 8.413 -4.358 1.00 94.88 240 ARG A C 1
ATOM 1756 O O . ARG A 1 240 ? -15.862 8.990 -3.303 1.00 94.88 240 ARG A O 1
ATOM 1763 N N . GLY A 1 241 ? -14.703 8.890 -5.223 1.00 95.62 241 GLY A N 1
ATOM 1764 C CA . GLY A 1 241 ? -13.965 10.145 -5.031 1.00 95.62 241 GLY A CA 1
ATOM 1765 C C . GLY A 1 241 ? -13.133 10.200 -3.744 1.00 95.62 241 GLY A C 1
ATOM 1766 O O . GLY A 1 241 ? -12.906 11.283 -3.209 1.00 95.62 241 GLY A O 1
ATOM 1767 N N . SER A 1 242 ? -12.770 9.042 -3.186 1.00 96.38 242 SER A N 1
ATOM 1768 C CA . SER A 1 242 ? -12.034 8.908 -1.925 1.00 96.38 242 SER A CA 1
ATOM 1769 C C . SER A 1 242 ? -11.396 7.519 -1.810 1.00 96.38 242 SER A C 1
ATOM 1771 O O . SER A 1 242 ? -11.627 6.658 -2.662 1.00 96.38 242 SER A O 1
ATOM 1773 N N . THR A 1 243 ? -10.608 7.310 -0.752 1.00 98.38 243 THR A N 1
ATOM 1774 C CA . THR A 1 243 ? -10.124 5.982 -0.344 1.00 98.38 243 THR A CA 1
ATOM 1775 C C . THR A 1 243 ? -11.294 5.043 -0.061 1.00 98.38 243 THR A C 1
ATOM 1777 O O . THR A 1 243 ? -12.415 5.493 0.205 1.00 98.38 243 THR A O 1
ATOM 1780 N N . TRP A 1 244 ? -11.036 3.741 -0.101 1.00 98.12 244 TRP A N 1
ATOM 1781 C CA . TRP A 1 244 ? -11.946 2.715 0.421 1.00 98.12 244 TRP A CA 1
ATOM 1782 C C . TRP A 1 244 ? -11.393 2.196 1.761 1.00 98.12 244 TRP A C 1
ATOM 1784 O O . TRP A 1 244 ? -10.237 2.510 2.072 1.00 98.12 244 TRP A O 1
ATOM 1794 N N . PRO A 1 245 ? -12.194 1.469 2.564 1.00 98.00 245 PRO A N 1
ATOM 1795 C CA . PRO A 1 245 ? -11.662 0.706 3.686 1.00 98.00 245 PRO A CA 1
ATOM 1796 C C . PRO A 1 245 ? -10.517 -0.189 3.228 1.00 98.00 245 PRO A C 1
ATOM 1798 O O . PRO A 1 245 ? -10.552 -0.697 2.098 1.00 98.00 245 PRO A O 1
ATOM 1801 N N . VAL A 1 246 ? -9.512 -0.357 4.076 1.00 97.88 246 VAL A N 1
ATOM 1802 C CA . VAL A 1 246 ? -8.387 -1.236 3.756 1.00 97.88 246 VAL A CA 1
ATOM 1803 C C . VAL A 1 246 ? -8.870 -2.674 3.526 1.00 97.88 246 VAL A C 1
ATOM 1805 O O . VAL A 1 246 ? -9.887 -3.094 4.073 1.00 97.88 246 VAL A O 1
ATOM 1808 N N . GLY A 1 247 ? -8.208 -3.409 2.639 1.00 95.44 247 GLY A N 1
ATOM 1809 C CA . GLY A 1 247 ? -8.537 -4.799 2.318 1.00 95.44 247 GLY A CA 1
ATOM 1810 C C . GLY A 1 247 ? -9.809 -5.003 1.483 1.00 95.44 247 GLY A C 1
ATOM 1811 O O . GLY A 1 247 ? -10.193 -6.137 1.199 1.00 95.44 247 GLY A O 1
ATOM 1812 N N . SER A 1 248 ? -10.460 -3.932 1.011 1.00 95.94 248 SER A N 1
ATOM 1813 C CA . SER A 1 248 ? -11.752 -4.025 0.305 1.00 95.94 248 SER A CA 1
ATOM 1814 C C . SER A 1 248 ? -11.720 -4.817 -1.012 1.00 95.94 248 SER A C 1
ATOM 1816 O O . SER A 1 248 ? -12.775 -5.211 -1.516 1.00 95.94 248 SER A O 1
ATOM 1818 N N . LEU A 1 249 ? -10.545 -4.993 -1.630 1.00 96.62 249 LEU A N 1
ATOM 1819 C CA . LEU A 1 249 ? -10.390 -5.576 -2.968 1.00 96.62 249 LEU A CA 1
ATOM 1820 C C . LEU A 1 249 ? -9.430 -6.782 -2.961 1.00 96.62 249 LEU A C 1
ATOM 1822 O O . LEU A 1 249 ? -8.341 -6.708 -3.535 1.00 96.62 249 LEU A O 1
ATOM 1826 N N . PRO A 1 250 ? -9.835 -7.941 -2.410 1.00 94.94 250 PRO A N 1
ATOM 1827 C CA . PRO A 1 250 ? -8.963 -9.117 -2.282 1.00 94.94 250 PRO A CA 1
ATOM 1828 C C . PRO A 1 250 ? -8.492 -9.696 -3.625 1.00 94.94 250 PRO A C 1
ATOM 1830 O O . PRO A 1 250 ? -7.437 -10.317 -3.716 1.00 94.94 250 PRO A O 1
ATOM 1833 N N . ALA A 1 251 ? -9.218 -9.455 -4.724 1.00 97.06 251 ALA A N 1
ATOM 1834 C CA . ALA A 1 251 ? -8.764 -9.844 -6.065 1.00 97.06 251 ALA A CA 1
ATOM 1835 C C . ALA A 1 251 ? -7.538 -9.040 -6.557 1.00 97.06 251 ALA A C 1
ATOM 1837 O O . ALA A 1 251 ? -6.968 -9.362 -7.607 1.00 97.06 251 ALA A O 1
ATOM 1838 N N . GLY A 1 252 ? -7.171 -7.986 -5.823 1.00 98.00 252 GLY A N 1
ATOM 1839 C CA . GLY A 1 252 ? -5.982 -7.167 -6.000 1.00 98.00 252 GLY A CA 1
ATOM 1840 C C . GLY A 1 252 ? -4.742 -7.652 -5.253 1.00 98.00 252 GLY A C 1
ATOM 1841 O O . GLY A 1 252 ? -3.691 -7.029 -5.404 1.00 98.00 252 GLY A O 1
ATOM 1842 N N . ALA A 1 253 ? -4.849 -8.732 -4.473 1.00 98.00 253 ALA A N 1
ATOM 1843 C CA . ALA A 1 253 ? -3.776 -9.198 -3.605 1.00 98.00 253 ALA A CA 1
ATOM 1844 C C . ALA A 1 253 ? -2.458 -9.456 -4.353 1.00 98.00 253 ALA A C 1
ATOM 1846 O O . ALA A 1 253 ? -2.431 -9.899 -5.512 1.00 98.00 253 ALA A O 1
ATOM 1847 N N . SER A 1 254 ? -1.348 -9.201 -3.664 1.00 98.12 254 SER A N 1
ATOM 1848 C CA . SER A 1 254 ? -0.022 -9.615 -4.110 1.00 98.12 254 SER A CA 1
ATOM 1849 C C . SER A 1 254 ? 0.129 -11.142 -4.062 1.00 98.12 254 SER A C 1
ATOM 1851 O O . SER A 1 254 ? -0.681 -11.832 -3.439 1.00 98.12 254 SER A O 1
ATOM 1853 N N . PRO A 1 255 ? 1.188 -11.716 -4.664 1.00 96.56 255 PRO A N 1
ATOM 1854 C CA . PRO A 1 255 ? 1.440 -13.155 -4.580 1.00 96.56 255 PRO A CA 1
ATOM 1855 C C . PRO A 1 255 ? 1.626 -13.687 -3.152 1.00 96.56 255 PRO A C 1
ATOM 1857 O O . PRO A 1 255 ? 1.469 -14.887 -2.937 1.00 96.56 255 PRO A O 1
ATOM 1860 N N . TYR A 1 256 ? 1.966 -12.817 -2.196 1.00 96.31 256 TYR A N 1
ATOM 1861 C CA . TYR A 1 256 ? 2.089 -13.172 -0.781 1.00 96.31 256 TYR A CA 1
ATOM 1862 C C . TYR A 1 256 ? 0.794 -12.955 0.014 1.00 96.31 256 TYR A C 1
ATOM 1864 O O . TYR A 1 256 ? 0.747 -13.364 1.163 1.00 96.31 256 TYR A O 1
ATOM 1872 N N . GLY A 1 257 ? -0.237 -12.337 -0.573 1.00 95.88 257 GLY A N 1
ATOM 1873 C CA . GLY A 1 257 ? -1.508 -12.047 0.099 1.00 95.88 257 GLY A CA 1
ATOM 1874 C C . GLY A 1 257 ? -1.716 -10.581 0.481 1.00 95.88 257 GLY A C 1
ATOM 1875 O O . GLY A 1 257 ? -2.835 -10.219 0.797 1.00 95.88 257 GLY A O 1
ATOM 1876 N N . LEU A 1 258 ? -0.701 -9.714 0.362 1.00 97.81 258 LEU A N 1
ATOM 1877 C CA . LEU A 1 258 ? -0.847 -8.304 0.743 1.00 97.81 258 LEU A CA 1
ATOM 1878 C C . LEU A 1 258 ? -1.907 -7.593 -0.097 1.00 97.81 258 LEU A C 1
ATOM 1880 O O . LEU A 1 258 ? -1.898 -7.688 -1.331 1.00 97.81 258 LEU A O 1
ATOM 1884 N N . LEU A 1 259 ? -2.741 -6.806 0.567 1.00 98.00 259 LEU A N 1
ATOM 1885 C CA . LEU A 1 259 ? -3.842 -6.067 -0.031 1.00 98.00 259 LEU A CA 1
ATOM 1886 C C . LEU A 1 259 ? -3.452 -4.609 -0.282 1.00 98.00 259 LEU A C 1
ATOM 1888 O O . LEU A 1 259 ? -2.510 -4.080 0.308 1.00 98.00 259 LEU A O 1
ATOM 1892 N N . ASP A 1 260 ? -4.151 -3.978 -1.226 1.00 98.25 260 ASP A N 1
ATOM 1893 C CA . ASP A 1 260 ? -4.040 -2.548 -1.550 1.00 98.25 260 ASP A CA 1
ATOM 1894 C C . ASP A 1 260 ? -2.635 -2.033 -1.922 1.00 98.25 260 ASP A C 1
ATOM 1896 O O . ASP A 1 260 ? -2.426 -0.838 -2.091 1.00 98.25 260 ASP A O 1
ATOM 1900 N N . MET A 1 261 ? -1.686 -2.929 -2.228 1.00 98.69 261 MET A N 1
ATOM 1901 C CA . MET A 1 261 ? -0.353 -2.565 -2.741 1.00 98.69 261 MET A CA 1
ATOM 1902 C C . MET A 1 261 ? -0.407 -1.733 -4.040 1.00 98.69 261 MET A C 1
ATOM 1904 O O . MET A 1 261 ? 0.591 -1.143 -4.453 1.00 98.69 261 MET A O 1
ATOM 1908 N N . ALA A 1 262 ? -1.544 -1.721 -4.738 1.00 98.69 262 ALA A N 1
ATOM 1909 C CA . ALA A 1 262 ? -1.796 -0.889 -5.906 1.00 98.69 262 ALA A CA 1
ATOM 1910 C C . ALA A 1 262 ? -3.063 -0.049 -5.695 1.00 98.69 262 ALA A C 1
ATOM 1912 O O . ALA A 1 262 ? -4.165 -0.588 -5.605 1.00 98.69 262 ALA A O 1
ATOM 1913 N N . GLY A 1 263 ? -2.924 1.277 -5.730 1.00 98.44 263 GLY A N 1
ATOM 1914 C CA . GLY A 1 263 ? -4.037 2.201 -5.522 1.00 98.44 263 GLY A CA 1
ATOM 1915 C C . GLY A 1 263 ? -4.277 2.521 -4.049 1.00 98.44 263 GLY A C 1
ATOM 1916 O O . GLY A 1 263 ? -3.334 2.610 -3.285 1.00 98.44 263 GLY A O 1
ATOM 1917 N N . ASN A 1 264 ? -5.534 2.801 -3.703 1.00 98.62 264 ASN A N 1
ATOM 1918 C CA . ASN A 1 264 ? -6.003 3.311 -2.414 1.00 98.62 264 ASN A CA 1
ATOM 1919 C C . ASN A 1 264 ? -5.196 4.528 -1.943 1.00 98.62 264 ASN A C 1
ATOM 1921 O O . ASN A 1 264 ? -5.514 5.640 -2.367 1.00 98.62 264 ASN A O 1
ATOM 1925 N N . VAL A 1 265 ? -4.123 4.371 -1.173 1.00 98.75 265 VAL A N 1
ATOM 1926 C CA . VAL A 1 265 ? -3.149 5.444 -0.941 1.00 98.75 265 VAL A CA 1
ATOM 1927 C C . VAL A 1 265 ? -1.758 5.030 -1.390 1.00 98.75 265 VAL A C 1
ATOM 1929 O O . VAL A 1 265 ? -1.336 3.895 -1.240 1.00 98.75 265 VAL A O 1
ATOM 1932 N N . ALA A 1 266 ? -0.994 5.997 -1.886 1.00 98.81 266 ALA A N 1
ATOM 1933 C CA . ALA A 1 266 ? 0.414 5.760 -2.112 1.00 98.81 266 ALA A CA 1
ATOM 1934 C C . ALA A 1 266 ? 1.124 5.639 -0.763 1.00 98.81 266 ALA A C 1
ATOM 1936 O O . ALA A 1 266 ? 0.746 6.298 0.201 1.00 98.81 266 ALA A O 1
ATOM 1937 N N . GLU A 1 267 ? 2.184 4.848 -0.691 1.00 98.88 267 GLU A N 1
ATOM 1938 C CA . GLU A 1 267 ? 2.751 4.469 0.600 1.00 98.88 267 GLU A CA 1
ATOM 1939 C C . GLU A 1 267 ? 4.165 4.993 0.778 1.00 98.88 267 GLU A C 1
ATOM 1941 O O . GLU A 1 267 ? 5.034 4.769 -0.071 1.00 98.88 267 GLU A O 1
ATOM 1946 N N . TRP A 1 268 ? 4.409 5.682 1.893 1.00 98.94 268 TRP A N 1
ATOM 1947 C CA . TRP A 1 268 ? 5.758 6.065 2.290 1.00 98.94 268 TRP A CA 1
ATOM 1948 C C . TRP A 1 268 ? 6.656 4.842 2.492 1.00 98.94 268 TRP A C 1
ATOM 1950 O O . TRP A 1 268 ? 6.303 3.909 3.205 1.00 98.94 268 TRP A O 1
ATOM 1960 N N . VAL A 1 269 ? 7.874 4.906 1.947 1.00 98.81 269 VAL A N 1
ATOM 1961 C CA . VAL A 1 269 ? 8.956 3.959 2.260 1.00 98.81 269 VAL A CA 1
ATOM 1962 C C . VAL A 1 269 ? 10.108 4.680 2.965 1.00 98.81 269 VAL A C 1
ATOM 1964 O O . VAL A 1 269 ? 10.232 5.910 2.933 1.00 98.81 269 VAL A O 1
ATOM 1967 N N . ASN A 1 270 ? 10.977 3.928 3.633 1.00 98.12 270 ASN A N 1
ATOM 1968 C CA . ASN A 1 270 ? 12.110 4.459 4.387 1.00 98.12 270 ASN A CA 1
ATOM 1969 C C . ASN A 1 270 ? 13.113 5.217 3.492 1.00 98.12 270 ASN A C 1
ATOM 1971 O O . ASN A 1 270 ? 13.734 6.191 3.929 1.00 98.12 270 ASN A O 1
ATOM 1975 N N . ASP A 1 271 ? 13.259 4.785 2.241 1.00 98.44 271 ASP A N 1
ATOM 1976 C CA . ASP A 1 271 ? 14.303 5.234 1.328 1.00 98.44 271 ASP A CA 1
ATOM 1977 C C . ASP A 1 271 ? 14.225 6.732 1.006 1.00 98.44 271 ASP A C 1
ATOM 1979 O O . ASP A 1 271 ? 13.186 7.300 0.644 1.00 98.44 271 ASP A O 1
ATOM 1983 N N . ARG A 1 272 ? 15.398 7.372 1.045 1.00 97.50 272 ARG A N 1
ATOM 1984 C CA . ARG A 1 272 ? 15.609 8.659 0.381 1.00 97.50 272 ARG A CA 1
ATOM 1985 C C . ARG A 1 272 ? 15.611 8.458 -1.131 1.00 97.50 272 ARG A C 1
ATOM 1987 O O . ARG A 1 272 ? 15.978 7.406 -1.643 1.00 97.50 272 ARG A O 1
ATOM 1994 N N . TYR A 1 273 ? 15.259 9.493 -1.877 1.00 96.88 273 TYR A N 1
ATOM 1995 C CA . TYR A 1 273 ? 15.267 9.405 -3.330 1.00 96.88 273 TYR A CA 1
ATOM 1996 C C . TYR A 1 273 ? 16.638 9.728 -3.936 1.00 96.88 273 TYR A C 1
ATOM 1998 O O . TYR A 1 273 ? 17.232 10.775 -3.673 1.00 96.88 273 TYR A O 1
ATOM 2006 N N . SER A 1 274 ? 17.071 8.867 -4.856 1.00 95.25 274 SER A N 1
ATOM 2007 C CA . SER A 1 274 ? 18.027 9.195 -5.913 1.00 95.25 274 SER A CA 1
ATOM 2008 C C . SER A 1 274 ? 17.585 8.540 -7.225 1.00 95.25 274 SER A C 1
ATOM 2010 O O . SER A 1 274 ? 17.145 7.384 -7.252 1.00 95.25 274 SER A O 1
ATOM 2012 N N . ALA A 1 275 ? 17.705 9.289 -8.324 1.00 91.06 275 ALA A N 1
ATOM 2013 C CA . ALA A 1 275 ? 17.332 8.827 -9.658 1.00 91.06 275 ALA A CA 1
ATOM 2014 C C . ALA A 1 275 ? 18.267 7.725 -10.185 1.00 91.06 275 ALA A C 1
ATOM 2016 O O . ALA A 1 275 ? 17.809 6.858 -10.918 1.00 91.06 275 ALA A O 1
ATOM 2017 N N . SER A 1 276 ? 19.547 7.729 -9.793 1.00 91.19 276 SER A N 1
ATOM 2018 C CA . SER A 1 276 ? 20.527 6.715 -10.213 1.00 91.19 276 SER A CA 1
ATOM 2019 C C . SER A 1 276 ? 20.620 5.526 -9.256 1.00 91.19 276 SER A C 1
ATOM 2021 O O . SER A 1 276 ? 21.358 4.580 -9.532 1.00 91.19 276 SER A O 1
ATOM 2023 N N . TYR A 1 277 ? 19.870 5.534 -8.144 1.00 95.31 277 TYR A N 1
ATOM 2024 C CA . TYR A 1 277 ? 20.057 4.544 -7.081 1.00 95.31 277 TYR A CA 1
ATOM 2025 C C . TYR A 1 277 ? 19.879 3.108 -7.568 1.00 95.31 277 TYR A C 1
ATOM 2027 O O . TYR A 1 277 ? 20.624 2.236 -7.140 1.00 95.31 277 TYR A O 1
ATOM 2035 N N . TYR A 1 278 ? 18.961 2.841 -8.500 1.00 94.62 278 TYR A N 1
ATOM 2036 C CA . TYR A 1 278 ? 18.786 1.478 -9.002 1.00 94.62 278 TYR A CA 1
ATOM 2037 C C . TYR A 1 278 ? 20.048 0.953 -9.697 1.00 94.62 278 TYR A C 1
ATOM 2039 O O . TYR A 1 278 ? 20.415 -0.202 -9.490 1.00 94.62 278 TYR A O 1
ATOM 2047 N N . ALA A 1 279 ? 20.773 1.797 -10.435 1.00 92.50 279 ALA A N 1
ATOM 2048 C CA . ALA A 1 279 ? 22.021 1.414 -11.093 1.00 92.50 279 ALA A CA 1
ATOM 2049 C C . ALA A 1 279 ? 23.174 1.176 -10.100 1.00 92.50 279 ALA A C 1
ATOM 2051 O O . ALA A 1 279 ? 24.065 0.376 -10.374 1.00 92.50 279 ALA A O 1
ATOM 2052 N N . GLU A 1 280 ? 23.151 1.848 -8.948 1.00 92.94 280 GLU A N 1
ATOM 2053 C CA . GLU A 1 280 ? 24.266 1.886 -7.992 1.00 92.94 280 GLU A CA 1
ATOM 2054 C C . GLU A 1 280 ? 24.027 1.055 -6.722 1.00 92.94 280 GLU A C 1
ATOM 2056 O O . GLU A 1 280 ? 24.973 0.787 -5.982 1.00 92.94 280 GLU A O 1
ATOM 2061 N N . SER A 1 281 ? 22.784 0.643 -6.443 1.00 94.62 281 SER A N 1
ATOM 2062 C CA . SER A 1 281 ? 22.435 -0.010 -5.178 1.00 94.62 281 SER A CA 1
ATOM 2063 C C . SER A 1 281 ? 23.190 -1.331 -4.985 1.00 94.62 281 SER A C 1
ATOM 2065 O O . SER A 1 281 ? 23.478 -2.031 -5.970 1.00 94.62 281 SER A O 1
ATOM 2067 N N . PRO A 1 282 ? 23.442 -1.740 -3.728 1.00 96.94 282 PRO A N 1
ATOM 2068 C CA . PRO A 1 282 ? 23.865 -3.106 -3.449 1.00 96.94 282 PRO A CA 1
ATOM 2069 C C . PRO A 1 282 ? 22.814 -4.108 -3.951 1.00 96.94 282 PRO A C 1
ATOM 2071 O O . PRO A 1 282 ? 21.646 -3.757 -4.145 1.00 96.94 282 PRO A O 1
ATOM 2074 N N . ALA A 1 283 ? 23.260 -5.340 -4.203 1.00 96.12 283 ALA A N 1
ATOM 2075 C CA . ALA A 1 283 ? 22.404 -6.440 -4.653 1.00 96.12 283 ALA A CA 1
ATOM 2076 C C . ALA A 1 283 ? 21.681 -7.155 -3.499 1.00 96.12 283 ALA A C 1
ATOM 2078 O O . ALA A 1 283 ? 20.745 -7.900 -3.744 1.00 96.12 283 ALA A O 1
ATOM 2079 N N . GLU A 1 284 ? 22.108 -6.917 -2.261 1.00 97.88 284 GLU A N 1
ATOM 2080 C CA . GLU A 1 284 ? 21.636 -7.592 -1.053 1.00 97.88 284 GLU A CA 1
ATOM 2081 C C . GLU A 1 284 ? 21.082 -6.522 -0.103 1.00 97.88 284 GLU A C 1
ATOM 2083 O O . GLU A 1 284 ? 21.804 -5.563 0.198 1.00 97.88 284 GLU A O 1
ATOM 2088 N N . ASN A 1 285 ? 19.827 -6.659 0.337 1.00 97.75 285 ASN A N 1
ATOM 2089 C CA . ASN A 1 285 ? 19.173 -5.799 1.340 1.00 97.75 285 ASN A CA 1
ATOM 2090 C C . ASN A 1 285 ? 19.427 -4.277 1.165 1.00 97.75 285 ASN A C 1
ATOM 2092 O O . ASN A 1 285 ? 19.944 -3.622 2.077 1.00 97.75 285 ASN A O 1
ATOM 2096 N N . PRO A 1 286 ? 19.135 -3.674 -0.007 1.00 97.88 286 PRO A N 1
ATOM 2097 C CA . PRO A 1 286 ? 19.370 -2.248 -0.223 1.00 97.88 286 PRO A CA 1
ATOM 2098 C C . PRO A 1 286 ? 18.469 -1.379 0.670 1.00 97.88 286 PRO A C 1
ATOM 2100 O O . PRO A 1 286 ? 17.252 -1.497 0.636 1.00 97.88 286 PRO A O 1
ATOM 2103 N N . LEU A 1 287 ? 19.081 -0.450 1.410 1.00 95.94 287 LEU A N 1
ATOM 2104 C CA . LEU A 1 287 ? 18.405 0.441 2.372 1.00 95.94 287 LEU A CA 1
ATOM 2105 C C . LEU A 1 287 ? 18.102 1.850 1.823 1.00 95.94 287 LEU A C 1
ATOM 2107 O O . LEU A 1 287 ? 17.813 2.774 2.587 1.00 95.94 287 LEU A O 1
ATOM 2111 N N . GLY A 1 288 ? 18.281 2.053 0.520 1.00 95.06 288 GLY A N 1
ATOM 2112 C CA . GLY A 1 288 ? 18.228 3.373 -0.099 1.00 95.06 288 GLY A CA 1
ATOM 2113 C C . GLY A 1 288 ? 19.557 4.140 -0.039 1.00 95.06 288 GLY A C 1
ATOM 2114 O O . GLY A 1 288 ? 20.555 3.680 0.530 1.00 95.06 288 GLY A O 1
ATOM 2115 N N . PRO A 1 289 ? 19.631 5.310 -0.691 1.00 94.19 289 PRO A N 1
ATOM 2116 C CA . PRO A 1 289 ? 20.770 6.208 -0.592 1.00 94.19 289 PRO A CA 1
ATOM 2117 C C . PRO A 1 289 ? 20.845 6.838 0.807 1.00 94.19 289 PRO A C 1
ATOM 2119 O O . PRO A 1 289 ? 19.835 7.186 1.415 1.00 94.19 289 PRO A O 1
ATOM 2122 N N . SER A 1 290 ? 22.063 7.060 1.305 1.00 89.81 290 SER A N 1
ATOM 2123 C CA . SER A 1 290 ? 22.305 7.607 2.652 1.00 89.81 290 SER A CA 1
ATOM 2124 C C . SER A 1 290 ? 21.940 9.090 2.813 1.00 89.81 290 SER A C 1
ATOM 2126 O O . SER A 1 290 ? 21.961 9.620 3.923 1.00 89.81 290 SER A O 1
ATOM 2128 N N . SER A 1 291 ? 21.632 9.782 1.714 1.00 88.50 291 SER A N 1
ATOM 2129 C CA . SER A 1 291 ? 21.259 11.195 1.692 1.00 88.50 291 SER A CA 1
ATOM 2130 C C . SER A 1 291 ? 20.315 11.492 0.527 1.00 88.50 291 SER A C 1
ATOM 2132 O O . SER A 1 291 ? 20.265 10.751 -0.453 1.00 88.50 291 SER A O 1
ATOM 2134 N N . GLY A 1 292 ? 19.564 12.584 0.641 1.00 89.31 292 GLY A N 1
ATOM 2135 C CA . GLY A 1 292 ? 18.617 13.049 -0.369 1.00 89.31 292 GLY A CA 1
ATOM 2136 C C . GLY A 1 292 ? 17.615 14.020 0.251 1.00 89.31 292 GLY A C 1
ATOM 2137 O O . GLY A 1 292 ? 17.309 13.919 1.436 1.00 89.31 292 GLY A O 1
ATOM 2138 N N . GLY A 1 293 ? 17.131 14.984 -0.534 1.00 94.12 293 GLY A N 1
ATOM 2139 C CA . GLY A 1 293 ? 16.149 15.976 -0.066 1.00 94.12 293 GLY A CA 1
ATOM 2140 C C . GLY A 1 293 ? 14.696 15.485 -0.078 1.00 94.12 293 GLY A C 1
ATOM 2141 O O . GLY A 1 293 ? 13.821 16.169 0.440 1.00 94.12 293 GLY A O 1
ATOM 2142 N N . TYR A 1 294 ? 14.451 14.315 -0.666 1.00 97.88 294 TYR A N 1
ATOM 2143 C CA . TYR A 1 294 ? 13.126 13.755 -0.917 1.00 97.88 294 TYR A CA 1
ATOM 2144 C C . TYR A 1 294 ? 13.066 12.303 -0.437 1.00 97.88 294 TYR A C 1
ATOM 2146 O O . TYR A 1 294 ? 14.102 11.632 -0.378 1.00 97.88 294 TYR A O 1
ATOM 2154 N N . ASN A 1 295 ? 11.862 11.825 -0.137 1.00 98.19 295 ASN A N 1
ATOM 2155 C CA . ASN A 1 295 ? 11.579 10.423 0.162 1.00 98.19 295 ASN A CA 1
ATOM 2156 C C . ASN A 1 295 ? 10.731 9.805 -0.938 1.00 98.19 295 ASN A C 1
ATOM 2158 O O . ASN A 1 295 ? 10.013 10.507 -1.655 1.00 98.19 295 ASN A O 1
ATOM 2162 N N . VAL A 1 296 ? 10.871 8.493 -1.077 1.00 98.56 296 VAL A N 1
ATOM 2163 C CA . VAL A 1 296 ? 10.109 7.713 -2.044 1.00 98.56 296 VAL A CA 1
ATOM 2164 C C . VAL A 1 296 ? 8.748 7.342 -1.454 1.00 98.56 296 VAL A C 1
ATOM 2166 O O . VAL A 1 296 ? 8.629 7.093 -0.254 1.00 98.56 296 VAL A O 1
ATOM 2169 N N . PHE A 1 297 ? 7.740 7.285 -2.319 1.00 98.62 297 PHE A N 1
ATOM 2170 C CA . PHE A 1 297 ? 6.476 6.603 -2.063 1.00 98.62 297 PHE A CA 1
ATOM 2171 C C . PHE A 1 297 ? 6.098 5.689 -3.241 1.00 98.62 297 PHE A C 1
ATOM 2173 O O . PHE A 1 297 ? 6.583 5.877 -4.367 1.00 98.62 297 PHE A O 1
ATOM 2180 N N . ARG A 1 298 ? 5.267 4.677 -2.978 1.00 98.81 298 ARG A N 1
ATOM 2181 C CA . ARG A 1 298 ? 4.947 3.562 -3.895 1.00 98.81 298 ARG A CA 1
ATOM 2182 C C . ARG A 1 298 ? 3.432 3.360 -4.060 1.00 98.81 298 ARG A C 1
ATOM 2184 O O . ARG A 1 298 ? 2.667 4.081 -3.440 1.00 98.81 298 ARG A O 1
ATOM 2191 N N . GLY A 1 299 ? 3.004 2.440 -4.927 1.00 98.31 299 GLY A N 1
ATOM 2192 C CA . GLY A 1 299 ? 1.610 1.952 -5.014 1.00 98.31 299 GLY A CA 1
ATOM 2193 C C . GLY A 1 299 ? 0.632 2.761 -5.870 1.00 98.31 299 GLY A C 1
ATOM 2194 O O . GLY A 1 299 ? -0.217 2.183 -6.548 1.00 98.31 299 GLY A O 1
ATOM 2195 N N . GLY A 1 300 ? 0.782 4.087 -5.933 1.00 97.94 300 GLY A N 1
ATOM 2196 C CA . GLY A 1 300 ? -0.241 4.947 -6.549 1.00 97.94 300 GLY A CA 1
ATOM 2197 C C . GLY A 1 300 ? -1.425 5.162 -5.601 1.00 97.94 300 GLY A C 1
ATOM 2198 O O . GLY A 1 300 ? -1.353 4.761 -4.457 1.00 97.94 300 GLY A O 1
ATOM 2199 N N . SER A 1 301 ? -2.482 5.861 -6.017 1.00 98.31 301 SER A N 1
ATOM 2200 C CA . SER A 1 301 ? -3.554 6.263 -5.086 1.00 98.31 301 SER A CA 1
ATOM 2201 C C . SER A 1 301 ? -4.913 6.369 -5.766 1.00 98.31 301 SER A C 1
ATOM 2203 O O . SER A 1 301 ? -4.974 6.478 -6.988 1.00 98.31 301 SER A O 1
ATOM 2205 N N . TRP A 1 302 ? -5.971 6.500 -4.969 1.00 98.19 302 TRP A N 1
ATOM 2206 C CA . TRP A 1 302 ? -7.355 6.708 -5.392 1.00 98.19 302 TRP A CA 1
ATOM 2207 C C . TRP A 1 302 ? -7.548 7.871 -6.380 1.00 98.19 302 TRP A C 1
ATOM 2209 O O . TRP A 1 302 ? -8.432 7.800 -7.225 1.00 98.19 302 TRP A O 1
ATOM 2219 N N . GLY A 1 303 ? -6.733 8.927 -6.295 1.00 96.38 303 GLY A N 1
ATOM 2220 C CA . GLY A 1 303 ? -6.790 10.097 -7.186 1.00 96.38 303 GLY A CA 1
ATOM 2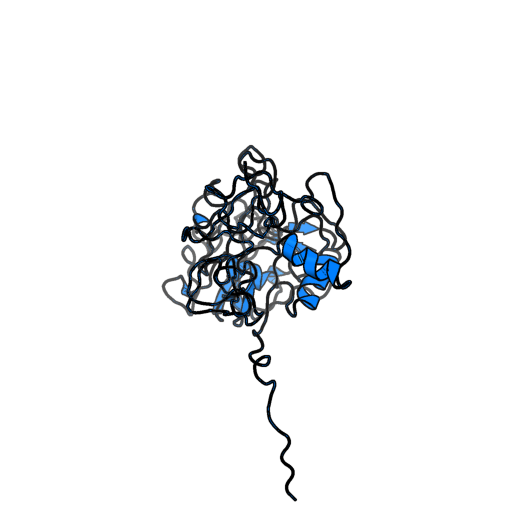221 C C . GLY A 1 303 ? -5.777 10.070 -8.337 1.00 96.38 303 GLY A C 1
ATOM 2222 O O . GLY A 1 303 ? -5.429 11.120 -8.872 1.00 96.38 303 GLY A O 1
ATOM 2223 N N . GLY A 1 304 ? -5.201 8.907 -8.653 1.00 95.31 304 GLY A N 1
ATOM 2224 C CA . GLY A 1 304 ? -4.225 8.755 -9.731 1.00 95.31 304 GLY A CA 1
ATOM 2225 C C . GLY A 1 304 ? -4.466 7.495 -10.555 1.00 95.31 304 GLY A C 1
ATOM 2226 O O . GLY A 1 304 ? -5.014 6.517 -10.063 1.00 95.31 304 GLY A O 1
ATOM 2227 N N . ASN A 1 305 ? -4.026 7.511 -11.812 1.00 93.81 305 ASN A N 1
ATOM 2228 C CA . ASN A 1 305 ? -4.210 6.401 -12.755 1.00 93.81 305 ASN A CA 1
ATOM 2229 C C . ASN A 1 305 ? -2.975 5.490 -12.911 1.00 93.81 305 ASN A C 1
ATOM 2231 O O . ASN A 1 305 ? -3.015 4.487 -13.621 1.00 93.81 305 ASN A O 1
ATOM 2235 N N . GLU A 1 306 ? -1.868 5.825 -12.246 1.00 94.38 306 GLU A N 1
ATOM 2236 C CA . GLU A 1 306 ? -0.617 5.066 -12.277 1.00 94.38 306 GLU A CA 1
ATOM 2237 C C . GLU A 1 306 ? -0.435 4.277 -10.976 1.00 94.38 306 GLU A C 1
ATOM 2239 O O . GLU A 1 306 ? 0.026 4.821 -9.974 1.00 94.38 306 GLU A O 1
ATOM 2244 N N . VAL A 1 307 ? -0.763 2.983 -11.022 1.00 97.56 307 VAL A N 1
ATOM 2245 C CA . VAL A 1 307 ? -0.700 2.045 -9.878 1.00 97.56 307 VAL A CA 1
ATOM 2246 C C . VAL A 1 307 ? 0.236 0.854 -10.128 1.00 97.56 307 VAL A C 1
ATOM 2248 O O . VAL A 1 307 ? 0.079 -0.233 -9.581 1.00 97.56 307 VAL A O 1
ATOM 2251 N N . ARG A 1 308 ? 1.197 1.019 -11.045 1.00 97.81 308 ARG A N 1
ATOM 2252 C CA . ARG A 1 308 ? 2.164 -0.032 -11.399 1.00 97.81 308 ARG A CA 1
ATOM 2253 C C . ARG A 1 308 ? 3.198 -0.208 -10.289 1.00 97.81 308 ARG A C 1
ATOM 2255 O O . ARG A 1 308 ? 3.715 0.781 -9.775 1.00 97.81 308 ARG A O 1
ATOM 2262 N N . ILE A 1 309 ? 3.600 -1.452 -10.032 1.00 98.00 309 ILE A N 1
ATOM 2263 C CA . ILE A 1 309 ? 4.603 -1.806 -9.015 1.00 98.00 309 ILE A CA 1
ATOM 2264 C C . ILE A 1 309 ? 5.918 -1.008 -9.144 1.00 98.00 309 ILE A C 1
ATOM 2266 O O . ILE A 1 309 ? 6.374 -0.469 -8.135 1.00 98.00 309 ILE A O 1
ATOM 2270 N N . PRO A 1 310 ? 6.552 -0.883 -10.334 1.00 96.38 310 PRO A N 1
ATOM 2271 C CA . PRO A 1 310 ? 7.856 -0.229 -10.437 1.00 96.38 310 PRO A CA 1
ATOM 2272 C C . PRO A 1 310 ? 7.798 1.291 -10.249 1.00 96.38 310 PRO A C 1
ATOM 2274 O O . PRO A 1 310 ? 8.848 1.931 -10.157 1.00 96.38 310 PRO A O 1
ATOM 2277 N N . ARG A 1 311 ? 6.599 1.892 -10.241 1.00 96.56 311 ARG A N 1
ATOM 2278 C CA . ARG A 1 311 ? 6.432 3.343 -10.270 1.00 96.56 311 ARG A CA 1
ATOM 2279 C C . ARG A 1 311 ? 6.977 3.977 -8.995 1.00 96.56 311 ARG A C 1
ATOM 2281 O O . ARG A 1 311 ? 6.517 3.715 -7.885 1.00 96.56 311 ARG A O 1
ATOM 2288 N N . ARG A 1 312 ? 7.930 4.896 -9.160 1.00 96.94 312 ARG A N 1
ATOM 2289 C CA . ARG A 1 312 ? 8.558 5.639 -8.058 1.00 96.94 312 ARG A CA 1
ATOM 2290 C C . ARG A 1 312 ? 7.973 7.041 -7.954 1.00 96.94 312 ARG A C 1
ATOM 2292 O O . ARG A 1 312 ? 8.243 7.891 -8.808 1.00 96.94 312 ARG A O 1
ATOM 2299 N N . GLY A 1 313 ? 7.193 7.285 -6.909 1.00 96.94 313 GLY A N 1
ATOM 2300 C CA . GLY A 1 313 ? 6.784 8.623 -6.508 1.00 96.94 313 GLY A CA 1
ATOM 2301 C C . GLY A 1 313 ? 7.804 9.251 -5.566 1.00 96.94 313 GLY A C 1
ATOM 2302 O O . GLY A 1 313 ? 8.503 8.541 -4.844 1.00 96.94 313 GLY A O 1
ATOM 2303 N N . VAL A 1 314 ? 7.943 10.577 -5.604 1.00 97.25 314 VAL A N 1
ATOM 2304 C CA . VAL A 1 314 ? 8.888 11.301 -4.743 1.00 97.25 314 VAL A CA 1
ATOM 2305 C C . VAL A 1 314 ? 8.289 12.625 -4.307 1.00 97.25 314 VAL A C 1
ATOM 2307 O O . VAL A 1 314 ? 7.701 13.332 -5.124 1.00 97.25 314 VAL A O 1
ATOM 2310 N N . THR A 1 315 ? 8.461 12.978 -3.039 1.00 98.44 315 THR A N 1
ATOM 2311 C CA . THR A 1 315 ? 8.137 14.320 -2.537 1.00 98.44 315 THR A CA 1
ATOM 2312 C C . THR A 1 315 ? 8.896 14.610 -1.242 1.00 98.44 315 THR A C 1
ATOM 2314 O O . THR A 1 315 ? 9.710 13.788 -0.797 1.00 98.44 315 THR A O 1
ATOM 2317 N N . ALA A 1 316 ? 8.786 15.830 -0.707 1.00 98.44 316 ALA A N 1
ATOM 2318 C CA . ALA A 1 316 ? 9.534 16.205 0.482 1.00 98.44 316 ALA A CA 1
ATOM 2319 C C . ALA A 1 316 ? 8.998 15.410 1.685 1.00 98.44 316 ALA A C 1
ATOM 2321 O O . ALA A 1 316 ? 7.792 15.207 1.795 1.00 98.44 316 ALA A O 1
ATOM 2322 N N . PRO A 1 317 ? 9.855 14.983 2.626 1.00 98.06 317 PRO A N 1
ATOM 2323 C CA . PRO A 1 317 ? 9.424 14.155 3.759 1.00 98.06 317 PRO A CA 1
ATOM 2324 C C . PRO A 1 317 ? 8.421 14.845 4.694 1.00 98.06 317 PRO A C 1
ATOM 2326 O O . PRO A 1 317 ? 7.780 14.173 5.492 1.00 98.06 317 PRO A O 1
ATOM 2329 N N . ALA A 1 318 ? 8.321 16.175 4.634 1.00 98.06 318 ALA A N 1
ATOM 2330 C CA . ALA A 1 318 ? 7.375 16.959 5.423 1.00 98.06 318 ALA A CA 1
ATOM 2331 C C . ALA A 1 318 ? 6.007 17.132 4.739 1.00 98.06 318 ALA A C 1
ATOM 2333 O O . ALA A 1 318 ? 5.079 17.612 5.384 1.00 98.06 318 ALA A O 1
ATOM 2334 N N . ASP A 1 319 ? 5.878 16.779 3.456 1.00 98.19 319 ASP A N 1
ATOM 2335 C CA . ASP A 1 319 ? 4.596 16.863 2.758 1.00 98.19 319 ASP A CA 1
ATOM 2336 C C . ASP A 1 319 ? 3.633 15.799 3.292 1.00 98.19 319 ASP A C 1
ATOM 2338 O O . ASP A 1 319 ? 4.047 14.708 3.674 1.00 98.19 319 ASP A O 1
ATOM 2342 N N . ALA A 1 320 ? 2.341 16.120 3.297 1.00 97.44 320 ALA A N 1
ATOM 2343 C CA . ALA A 1 320 ? 1.287 15.298 3.882 1.00 97.44 320 ALA A CA 1
ATOM 2344 C C . ALA A 1 320 ? 0.042 15.336 2.979 1.00 97.44 320 ALA A C 1
ATOM 2346 O O . ALA A 1 320 ? -0.918 16.063 3.235 1.00 97.44 320 ALA A O 1
ATOM 2347 N N . PHE A 1 321 ? 0.088 14.609 1.861 1.00 97.62 321 PHE A N 1
ATOM 2348 C CA . PHE A 1 321 ? -0.982 14.611 0.860 1.00 97.62 321 PHE A CA 1
ATOM 2349 C C . PHE A 1 321 ? -2.103 13.621 1.204 1.00 97.62 321 PHE A C 1
ATOM 2351 O O . PHE A 1 321 ? -1.858 12.558 1.766 1.00 97.62 321 PHE A O 1
ATOM 2358 N N . SER A 1 322 ? -3.337 13.924 0.790 1.00 97.25 322 SER A N 1
ATOM 2359 C CA . SER A 1 322 ? -4.494 13.021 0.942 1.00 97.25 322 SER A CA 1
ATOM 2360 C C . SER A 1 322 ? -4.416 11.756 0.084 1.00 97.25 322 SER A C 1
ATOM 2362 O O . SER A 1 322 ? -5.22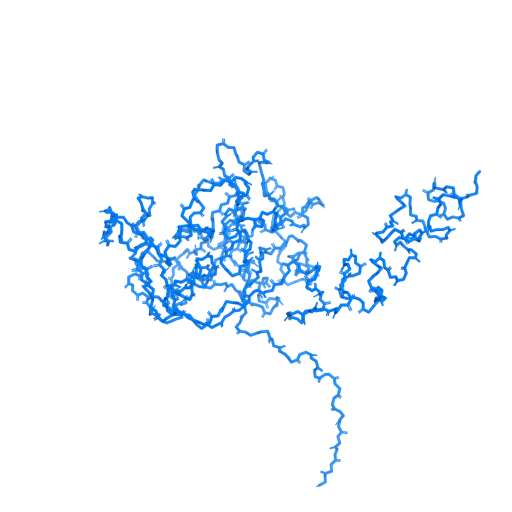9 10.847 0.237 1.00 97.25 322 SER A O 1
ATOM 2364 N N . SER A 1 323 ? -3.466 11.707 -0.844 1.00 97.69 323 SER A N 1
ATOM 2365 C CA . SER A 1 323 ? -3.155 10.544 -1.668 1.00 97.69 323 SER A CA 1
ATOM 2366 C C . SER A 1 323 ? -2.027 9.686 -1.097 1.00 97.69 323 SER A C 1
ATOM 2368 O O . SER A 1 323 ? -1.675 8.709 -1.746 1.00 97.69 323 SER A O 1
ATOM 2370 N N . ILE A 1 324 ? -1.438 10.042 0.055 1.00 98.62 324 ILE A N 1
ATOM 2371 C CA . ILE A 1 324 ? -0.313 9.309 0.650 1.00 98.62 324 ILE A CA 1
ATOM 2372 C C . ILE A 1 324 ? -0.642 8.886 2.088 1.00 98.62 324 ILE A C 1
ATOM 2374 O O . ILE A 1 324 ? -1.002 9.724 2.919 1.00 98.62 324 ILE A O 1
ATOM 2378 N N . GLY A 1 325 ? -0.477 7.593 2.351 1.00 98.75 325 GLY A N 1
ATOM 2379 C CA . GLY A 1 325 ? -0.452 6.939 3.655 1.00 98.75 325 GLY A CA 1
ATOM 2380 C C . GLY A 1 325 ? 0.820 6.101 3.788 1.00 98.75 325 GLY A C 1
ATOM 2381 O O . GLY A 1 325 ? 1.881 6.497 3.292 1.00 98.75 325 GLY A O 1
ATOM 2382 N N . PHE A 1 326 ? 0.747 4.969 4.486 1.00 98.88 326 PHE A N 1
ATOM 2383 C CA . PHE A 1 326 ? 1.885 4.068 4.675 1.00 98.88 326 PHE A CA 1
ATOM 2384 C C . PHE A 1 326 ? 1.461 2.726 5.285 1.00 98.88 326 PHE A C 1
ATOM 2386 O O . PHE A 1 326 ? 0.383 2.612 5.863 1.00 98.88 326 PHE A O 1
ATOM 2393 N N . ARG A 1 327 ? 2.376 1.758 5.222 1.00 98.56 327 ARG A N 1
ATOM 2394 C CA . ARG A 1 327 ? 2.350 0.512 5.994 1.00 98.56 327 ARG A CA 1
ATOM 2395 C C . ARG A 1 327 ? 3.709 0.262 6.649 1.00 98.56 327 ARG A C 1
ATOM 2397 O O . ARG A 1 327 ? 4.703 0.881 6.248 1.00 98.56 327 ARG A O 1
ATOM 2404 N N . CYS A 1 328 ? 3.774 -0.609 7.646 1.00 98.00 328 CYS A N 1
ATOM 2405 C CA . CYS A 1 328 ? 4.996 -0.922 8.379 1.00 98.00 328 CYS A CA 1
ATOM 2406 C C . CYS A 1 328 ? 5.537 -2.329 8.059 1.00 98.00 328 CYS A C 1
ATOM 2408 O O . CYS A 1 328 ? 4.885 -3.163 7.438 1.00 98.00 328 CYS A O 1
ATOM 2410 N N . VAL A 1 329 ? 6.784 -2.577 8.468 1.00 96.94 329 VAL A N 1
ATOM 2411 C CA . VAL A 1 329 ? 7.476 -3.873 8.409 1.00 96.94 329 VAL A CA 1
ATOM 2412 C C . VAL A 1 329 ? 8.216 -4.166 9.709 1.00 96.94 329 VAL A C 1
ATOM 2414 O O . VAL A 1 329 ? 8.546 -3.248 10.464 1.00 96.94 329 VAL A O 1
ATOM 2417 N N . ALA A 1 330 ? 8.548 -5.433 9.939 1.00 92.19 330 ALA A N 1
ATOM 2418 C CA . ALA A 1 330 ? 9.338 -5.894 11.074 1.00 92.19 330 ALA A CA 1
ATOM 2419 C C . ALA A 1 330 ? 10.331 -6.990 10.648 1.00 92.19 330 ALA A C 1
ATOM 2421 O O . ALA A 1 330 ? 10.030 -7.843 9.818 1.00 92.19 330 ALA A O 1
ATOM 2422 N N . ASP A 1 331 ? 11.532 -6.987 11.236 1.00 80.69 331 ASP A N 1
ATOM 2423 C CA . ASP A 1 331 ? 12.573 -7.976 10.904 1.00 80.69 331 ASP A CA 1
ATOM 2424 C C . ASP A 1 331 ? 12.303 -9.337 11.571 1.00 80.69 331 ASP A C 1
ATOM 2426 O O . ASP A 1 331 ? 12.700 -10.380 11.053 1.00 80.69 331 ASP A O 1
ATOM 2430 N N . ARG A 1 332 ? 11.647 -9.322 12.740 1.00 68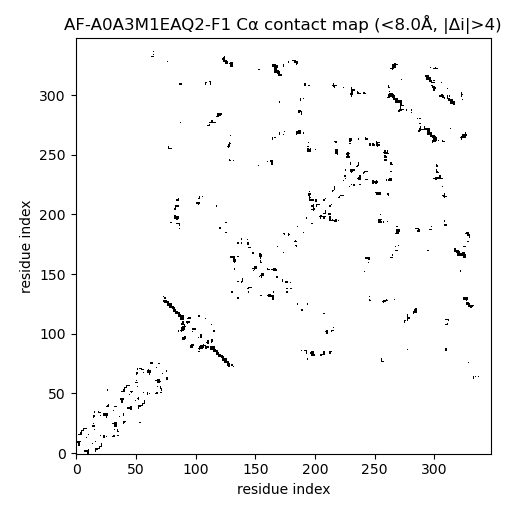.88 332 ARG A N 1
ATOM 2431 C CA . ARG A 1 332 ? 11.130 -10.475 13.490 1.00 68.88 332 ARG A CA 1
ATOM 2432 C C . ARG A 1 332 ? 10.010 -9.998 14.405 1.00 68.88 332 ARG A C 1
ATOM 2434 O O . ARG A 1 332 ? 10.194 -8.996 15.093 1.00 68.88 332 ARG A O 1
ATOM 2441 N N . ILE A 1 333 ? 8.925 -10.753 14.466 1.00 57.47 333 ILE A N 1
ATOM 2442 C CA . ILE A 1 333 ? 7.945 -10.643 15.541 1.00 57.47 333 ILE A CA 1
ATOM 2443 C C . ILE A 1 333 ? 8.630 -11.243 16.779 1.00 57.47 333 ILE A C 1
ATOM 2445 O O . ILE A 1 333 ? 9.106 -12.380 16.759 1.00 57.47 333 ILE A O 1
ATOM 2449 N N . ASP A 1 334 ? 8.883 -10.424 17.798 1.00 49.12 334 ASP A N 1
ATOM 2450 C CA . ASP A 1 334 ? 9.677 -10.826 18.961 1.00 49.12 334 ASP A CA 1
ATOM 2451 C C . ASP A 1 334 ? 8.800 -11.763 19.818 1.00 49.12 334 ASP A C 1
ATOM 2453 O O . ASP A 1 334 ? 7.997 -11.291 20.617 1.00 49.12 334 ASP A O 1
ATOM 2457 N N . GLU A 1 335 ? 8.993 -13.088 19.711 1.00 41.84 335 GLU A N 1
ATOM 2458 C CA . GLU A 1 335 ? 8.364 -14.160 20.532 1.00 41.84 335 GLU A CA 1
ATOM 2459 C C . GLU A 1 335 ? 8.603 -14.007 22.064 1.00 41.84 335 GLU A C 1
ATOM 2461 O O . GLU A 1 335 ? 8.425 -14.925 22.863 1.00 41.84 335 GLU A O 1
ATOM 2466 N N . ARG A 1 336 ? 9.092 -12.851 22.527 1.00 39.88 336 ARG A N 1
ATOM 2467 C CA . ARG A 1 336 ? 9.540 -12.581 23.897 1.00 39.88 336 ARG A CA 1
ATOM 2468 C C . ARG A 1 336 ? 8.487 -11.969 24.815 1.00 39.88 336 ARG A C 1
ATOM 2470 O O . ARG A 1 336 ? 8.824 -11.682 25.967 1.00 39.88 336 ARG A O 1
ATOM 2477 N N . ARG A 1 337 ? 7.239 -11.792 24.376 1.00 42.47 337 ARG A N 1
ATOM 2478 C CA . ARG A 1 337 ? 6.169 -11.290 25.259 1.00 42.47 337 ARG A CA 1
ATOM 2479 C C . ARG A 1 337 ? 5.482 -12.368 26.108 1.00 42.47 337 ARG A C 1
ATOM 2481 O O . ARG A 1 337 ? 4.951 -12.025 27.159 1.00 42.47 337 ARG A O 1
ATOM 2488 N N . GLU A 1 338 ? 5.652 -13.656 25.808 1.00 37.03 338 GLU A N 1
ATOM 2489 C CA . GLU A 1 338 ? 5.086 -14.753 26.624 1.00 37.03 338 GLU A CA 1
ATOM 2490 C C . GLU A 1 338 ? 5.907 -15.138 27.883 1.00 37.03 338 GLU A C 1
ATOM 2492 O O . GLU A 1 338 ? 5.525 -15.995 28.679 1.00 37.03 338 GLU A O 1
ATOM 2497 N N . GLY A 1 339 ? 7.053 -14.504 28.142 1.00 34.06 339 GLY A N 1
ATOM 2498 C CA . GLY A 1 339 ? 7.998 -14.925 29.192 1.00 34.06 339 GLY A CA 1
ATOM 2499 C C . GLY A 1 339 ? 7.807 -14.305 30.583 1.00 34.06 339 GLY A C 1
ATOM 2500 O O . GLY A 1 339 ? 8.792 -14.091 31.292 1.00 34.06 339 GLY A O 1
ATOM 2501 N N . GLY A 1 340 ? 6.584 -13.957 30.977 1.00 33.53 340 GLY A N 1
ATOM 2502 C CA . GLY A 1 340 ? 6.295 -13.083 32.117 1.00 33.53 340 GLY A CA 1
ATOM 2503 C C . GLY A 1 340 ? 6.089 -13.718 33.497 1.00 33.53 340 GLY A C 1
ATOM 2504 O O . GLY A 1 340 ? 5.517 -13.033 34.333 1.00 33.53 340 GLY A O 1
ATOM 2505 N N . HIS A 1 341 ? 6.501 -14.961 33.801 1.00 40.78 341 HIS A N 1
ATOM 2506 C CA . HIS A 1 341 ? 6.487 -15.485 35.190 1.00 40.78 341 HIS A CA 1
ATOM 2507 C C . HIS A 1 341 ? 7.479 -16.647 35.429 1.00 40.78 341 HIS A C 1
ATOM 2509 O O . HIS A 1 341 ? 7.118 -17.805 35.618 1.00 40.78 341 HIS A O 1
ATOM 2515 N N . GLY A 1 342 ? 8.778 -16.335 35.470 1.00 29.39 342 GLY A N 1
ATOM 2516 C CA . GLY A 1 342 ? 9.838 -17.268 35.871 1.00 29.39 342 GLY A CA 1
ATOM 2517 C C . GLY A 1 342 ? 10.414 -16.925 37.243 1.00 29.39 342 GLY A C 1
ATOM 2518 O O . GLY A 1 342 ? 11.315 -16.100 37.360 1.00 29.39 342 GLY A O 1
ATOM 2519 N N . SER A 1 343 ? 9.891 -17.561 38.290 1.00 34.34 343 SER A N 1
ATOM 2520 C CA . SER A 1 343 ? 10.264 -17.385 39.698 1.00 34.34 343 SER A CA 1
ATOM 2521 C C . SER A 1 343 ? 11.775 -17.275 39.970 1.00 34.34 343 SER A C 1
ATOM 2523 O O . SER A 1 343 ? 12.558 -18.150 39.593 1.00 34.34 343 SER A O 1
ATOM 2525 N N . GLN A 1 344 ? 12.154 -16.283 40.781 1.00 40.97 344 GLN A N 1
ATOM 2526 C CA . GLN A 1 344 ? 13.383 -16.302 41.572 1.00 40.97 344 GLN A CA 1
ATOM 2527 C C . GLN A 1 344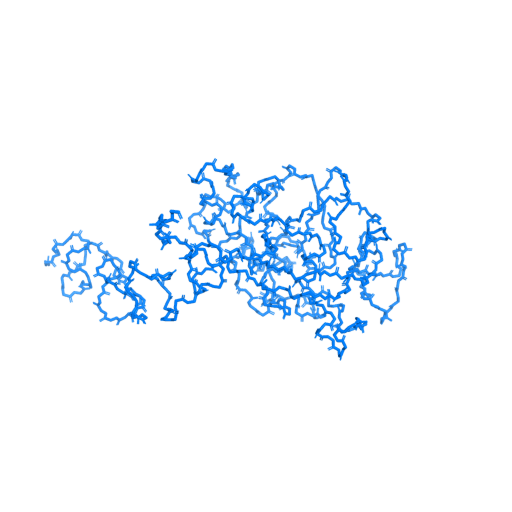 ? 13.491 -17.614 42.365 1.00 40.97 344 GLN A C 1
ATOM 2529 O O . GLN A 1 344 ? 12.732 -17.850 43.306 1.00 40.97 344 GLN A O 1
ATOM 2534 N N . LYS A 1 345 ? 14.517 -18.417 42.079 1.00 35.41 345 LYS A N 1
ATOM 2535 C CA . LYS A 1 345 ? 15.099 -19.321 43.074 1.00 35.41 345 LYS A CA 1
ATOM 2536 C C . LYS A 1 345 ? 16.595 -19.077 43.190 1.00 35.41 345 LYS A C 1
ATOM 2538 O O . LYS A 1 345 ? 17.384 -19.452 42.333 1.00 35.41 345 LYS A O 1
ATOM 2543 N N . ARG A 1 346 ? 16.947 -18.459 44.319 1.00 40.19 346 ARG A N 1
ATOM 2544 C CA . ARG A 1 346 ? 18.266 -18.546 44.947 1.00 40.19 346 ARG A CA 1
ATOM 2545 C C . ARG A 1 346 ? 18.642 -20.013 45.178 1.00 40.19 346 ARG A C 1
ATOM 2547 O O . ARG A 1 346 ? 17.766 -20.801 45.543 1.00 40.19 346 ARG A O 1
ATOM 2554 N N . ARG A 1 347 ? 19.935 -20.306 45.051 1.00 38.12 347 ARG A N 1
ATOM 2555 C CA . ARG A 1 347 ? 20.768 -21.256 45.822 1.00 38.12 347 ARG A CA 1
ATOM 2556 C C . ARG A 1 347 ? 22.203 -20.993 45.347 1.00 38.12 347 ARG A C 1
ATOM 2558 O O . ARG A 1 347 ? 22.443 -21.049 44.147 1.00 38.12 347 ARG A O 1
ATOM 2565 N N . ASP A 1 348 ? 22.967 -20.269 46.157 1.00 46.62 348 ASP A N 1
ATOM 2566 C CA . ASP A 1 348 ? 23.929 -20.780 47.159 1.00 46.62 348 ASP A CA 1
ATOM 2567 C C . ASP A 1 348 ? 25.280 -21.106 46.518 1.00 46.62 348 ASP A C 1
ATOM 2569 O O . ASP A 1 348 ? 25.351 -22.083 45.740 1.00 46.62 348 ASP A O 1
#

Mean predicted aligned error: 9.0 Å